Protein AF-A0A8J2PB58-F1 (afdb_monomer_lite)

Foldseek 3Di:
DDDDDDDDDPDDDDDPDDDDDDDDDDDDDDDDDDDDDDDDDDDDDDDDDDPDPPCVVVVVVVVVVVVVVVVVVVVVVVVVVVVVVVVVVVVVVVVVVVVVVVVVVVVVVVVVVVVVVVVVVVVVVVVVVVVVVVVVVVVVVVVVVVVVVVVPPDDDPVRVVVVVVVVVVVVVVVVVVVVVVVVVVVVPD

pLDDT: mean 76.25, std 22.0, range [38.78, 98.69]

Secondary structure (DSSP, 8-state):
----------------------------------PPPP---------------TTHHHHHHHHHHHHHHHHHHHHHHHHHHHHHHHHHHHHHHHHHHHHHHHHHHHHHHHHHHHHHHHHHHHHHHHHHHHHHHHHHHHHHHHHHHHHHHHH--PPPHHHHHHHHHHHHHHHHHHHHHHHHHHHTTSS--

Structure (mmCIF, N/CA/C/O backbone):
data_AF-A0A8J2PB58-F1
#
_entry.id   AF-A0A8J2PB58-F1
#
loop_
_atom_site.group_PDB
_atom_site.id
_atom_site.type_symbol
_atom_site.label_atom_id
_atom_site.label_alt_id
_atom_site.label_comp_id
_atom_site.label_asym_id
_atom_site.label_entity_id
_atom_site.label_seq_id
_atom_site.pdbx_PDB_ins_code
_atom_site.Cartn_x
_atom_site.Cartn_y
_atom_site.Cartn_z
_atom_site.occupancy
_atom_site.B_iso_or_equiv
_atom_site.auth_seq_id
_atom_site.auth_comp_id
_atom_site.auth_asym_id
_atom_site.auth_atom_id
_atom_site.pdbx_PDB_model_num
ATOM 1 N N . MET A 1 1 ? 36.491 -14.590 5.444 1.00 46.19 1 MET A N 1
ATOM 2 C CA . MET A 1 1 ? 35.779 -13.888 6.532 1.00 46.19 1 MET A CA 1
ATOM 3 C C . MET A 1 1 ? 34.504 -14.658 6.812 1.00 46.19 1 MET A C 1
ATOM 5 O O . MET A 1 1 ? 33.726 -14.867 5.894 1.00 46.19 1 MET A O 1
ATOM 9 N N . SER A 1 2 ? 34.386 -15.197 8.025 1.00 45.34 2 SER A N 1
ATOM 10 C CA . SER A 1 2 ? 33.332 -16.132 8.431 1.00 45.34 2 SER A CA 1
ATOM 11 C C . SER A 1 2 ? 31.967 -15.469 8.573 1.00 45.34 2 SER A C 1
ATOM 13 O O . SER A 1 2 ? 31.840 -14.440 9.231 1.00 45.34 2 SER A O 1
ATOM 15 N N . HIS A 1 3 ? 30.946 -16.141 8.047 1.00 44.69 3 HIS A N 1
ATOM 16 C CA . HIS A 1 3 ? 29.544 -15.920 8.378 1.00 44.69 3 HIS A CA 1
ATOM 17 C C . HIS A 1 3 ? 29.270 -16.339 9.829 1.00 44.69 3 HIS A C 1
ATOM 19 O O . HIS A 1 3 ? 29.630 -17.450 10.224 1.00 44.69 3 HIS A O 1
ATOM 25 N N . ARG A 1 4 ? 28.575 -15.502 10.608 1.00 40.91 4 ARG A N 1
ATOM 26 C CA . ARG A 1 4 ? 27.780 -15.971 11.751 1.00 40.91 4 ARG A CA 1
ATOM 27 C C . ARG A 1 4 ? 26.416 -15.297 11.772 1.00 40.91 4 ARG A C 1
ATOM 29 O O . ARG A 1 4 ? 26.279 -14.110 12.034 1.00 40.91 4 ARG A O 1
ATOM 36 N N . SER A 1 5 ? 25.447 -16.149 11.468 1.00 41.78 5 SER A N 1
ATOM 37 C CA . SER A 1 5 ? 24.013 -16.032 11.670 1.00 41.78 5 SER A CA 1
ATOM 38 C C . SER A 1 5 ? 23.677 -15.687 13.123 1.00 41.78 5 SER A C 1
ATOM 40 O O . SER A 1 5 ? 24.169 -16.350 14.037 1.00 41.78 5 SER A O 1
ATOM 42 N N . ILE A 1 6 ? 22.807 -14.698 13.330 1.00 47.44 6 ILE A N 1
ATOM 43 C CA . ILE A 1 6 ? 22.136 -14.447 14.609 1.00 47.44 6 ILE A CA 1
ATOM 44 C C . ILE A 1 6 ? 20.686 -14.884 14.412 1.00 47.44 6 ILE A C 1
ATOM 46 O O . ILE A 1 6 ? 19.879 -14.165 13.834 1.00 47.44 6 ILE A O 1
ATOM 50 N N . GLY A 1 7 ? 20.388 -16.113 14.830 1.00 39.25 7 GLY A N 1
ATOM 51 C CA . GLY A 1 7 ? 19.022 -16.611 14.928 1.00 39.25 7 GLY A CA 1
ATOM 52 C C . GLY A 1 7 ? 18.448 -16.232 16.286 1.00 39.25 7 GLY A C 1
ATOM 53 O O . GLY A 1 7 ? 18.975 -16.657 17.312 1.00 39.25 7 GLY A O 1
ATOM 54 N N . THR A 1 8 ? 17.371 -15.454 16.305 1.00 43.34 8 THR A N 1
ATOM 55 C CA . THR A 1 8 ? 16.542 -15.259 17.498 1.00 43.34 8 THR A CA 1
ATOM 56 C C . THR A 1 8 ? 15.249 -16.041 17.317 1.00 43.34 8 THR A C 1
ATOM 58 O O . THR A 1 8 ? 14.292 -15.561 16.714 1.00 43.34 8 THR A O 1
ATOM 61 N N . SER A 1 9 ? 15.240 -17.276 17.819 1.00 41.06 9 SER A N 1
ATOM 62 C CA . SER A 1 9 ? 14.029 -18.079 17.976 1.00 41.06 9 SER A CA 1
ATOM 63 C C . SER A 1 9 ? 13.213 -17.541 19.150 1.00 41.06 9 SER A C 1
ATOM 65 O O . SER A 1 9 ? 13.539 -17.803 20.306 1.00 41.06 9 SER A O 1
ATOM 67 N N . ASN A 1 10 ? 12.137 -16.812 18.862 1.00 40.47 10 ASN A N 1
ATOM 68 C CA . ASN A 1 10 ? 11.105 -16.526 19.854 1.00 40.47 10 ASN A CA 1
ATOM 69 C C . ASN A 1 10 ? 10.137 -17.714 19.912 1.00 40.47 10 ASN A C 1
ATOM 71 O O . ASN A 1 10 ? 9.232 -17.855 19.093 1.00 40.47 10 ASN A O 1
ATOM 75 N N . THR A 1 11 ? 10.362 -18.595 20.885 1.00 41.53 11 THR A N 1
ATOM 76 C CA . THR A 1 11 ? 9.459 -19.693 21.243 1.00 41.53 11 THR A CA 1
ATOM 77 C C . THR A 1 11 ? 8.240 -19.129 21.974 1.00 41.53 11 THR A C 1
ATOM 79 O O . THR A 1 11 ? 8.279 -18.898 23.183 1.00 41.53 11 THR A O 1
ATOM 82 N N . THR A 1 12 ? 7.140 -18.913 21.257 1.00 46.72 12 THR A N 1
ATOM 83 C CA . THR A 1 12 ? 5.845 -18.558 21.854 1.00 46.72 12 THR A CA 1
ATOM 84 C C . THR A 1 12 ? 5.248 -19.788 22.544 1.00 46.72 12 THR A C 1
ATOM 86 O O . THR A 1 12 ? 4.815 -20.736 21.888 1.00 46.72 12 THR A O 1
ATOM 89 N N . ARG A 1 13 ? 5.225 -19.793 23.885 1.00 44.84 13 ARG A N 1
ATOM 90 C CA . ARG A 1 13 ? 4.463 -20.771 24.678 1.00 44.84 13 ARG A CA 1
ATOM 91 C C . ARG A 1 13 ? 2.968 -20.548 24.458 1.00 44.84 13 ARG A C 1
ATOM 93 O O . ARG A 1 13 ? 2.426 -19.515 24.837 1.00 44.84 13 ARG A O 1
ATOM 100 N N . SER A 1 14 ? 2.311 -21.550 23.887 1.00 41.34 14 SER A N 1
ATOM 101 C CA . SER A 1 14 ? 0.856 -21.665 23.850 1.00 41.34 14 SER A CA 1
ATOM 102 C C . SER A 1 14 ? 0.350 -22.011 25.255 1.00 41.34 14 SER A C 1
ATOM 104 O O . SER A 1 14 ? 0.675 -23.075 25.781 1.00 41.34 14 SER A O 1
ATOM 106 N N . ILE A 1 15 ? -0.401 -21.107 25.889 1.00 49.19 15 ILE A N 1
ATOM 107 C CA . ILE A 1 15 ? -1.136 -21.399 27.125 1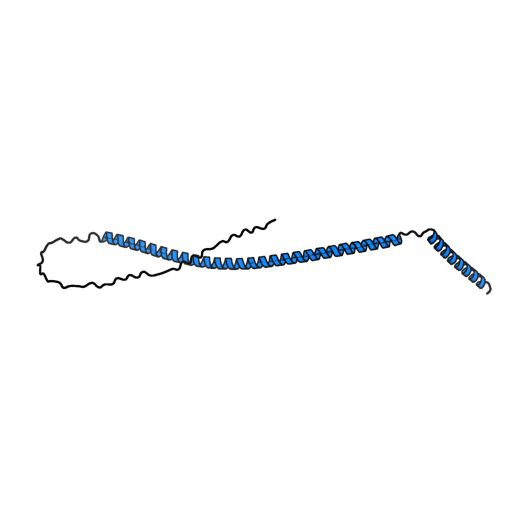.00 49.19 15 ILE A CA 1
ATOM 108 C C . ILE A 1 15 ? -2.598 -21.568 26.727 1.00 49.19 15 ILE A C 1
ATOM 110 O O . ILE A 1 15 ? -3.349 -20.604 26.599 1.00 49.19 15 ILE A O 1
ATOM 114 N N . ILE A 1 16 ? -2.986 -22.816 26.484 1.00 46.59 16 ILE A N 1
ATOM 115 C CA . ILE A 1 16 ? -4.384 -23.206 26.343 1.00 46.59 16 ILE A CA 1
ATOM 116 C C . ILE A 1 16 ? -4.970 -23.225 27.759 1.00 46.59 16 ILE A C 1
ATOM 118 O O . ILE A 1 16 ? -4.775 -24.184 28.503 1.00 46.59 16 ILE A O 1
ATOM 122 N N . SER A 1 17 ? -5.670 -22.159 28.140 1.00 41.81 17 SER A N 1
ATOM 123 C CA . SER A 1 17 ? -6.563 -22.169 29.300 1.00 41.81 17 SER A CA 1
ATOM 124 C C . SER A 1 17 ? -7.913 -22.720 28.842 1.00 41.81 17 SER A C 1
ATOM 126 O O . SER A 1 17 ? -8.677 -22.026 28.172 1.00 41.81 17 SER A O 1
ATOM 128 N N . LYS A 1 18 ? -8.173 -24.002 29.124 1.00 49.84 18 LYS A N 1
ATOM 129 C CA . LYS A 1 18 ? -9.516 -24.581 29.008 1.00 49.84 18 LYS A CA 1
ATOM 130 C C . LYS A 1 18 ? -10.274 -24.274 30.288 1.00 49.84 18 LYS A C 1
ATOM 132 O O . LYS A 1 18 ? -9.805 -24.587 31.379 1.00 49.84 18 LYS A O 1
ATOM 137 N N . GLY A 1 19 ? -11.427 -23.647 30.112 1.00 38.78 19 GLY A N 1
ATOM 138 C CA . GLY A 1 19 ? -12.384 -23.414 31.168 1.00 38.78 19 GLY A CA 1
ATOM 139 C C . GLY A 1 19 ? -13.116 -24.679 31.622 1.00 38.78 19 GLY A C 1
ATOM 140 O O . GLY A 1 19 ? -13.180 -25.684 30.919 1.00 38.78 19 GLY A O 1
ATOM 141 N N . GLU A 1 20 ? -13.701 -24.487 32.800 1.00 42.34 20 GLU A N 1
ATOM 142 C CA . GLU A 1 20 ? -15.025 -24.932 33.240 1.00 42.34 20 GLU A CA 1
ATOM 143 C C . GLU A 1 20 ? -15.231 -26.326 33.863 1.00 42.34 20 GLU A C 1
ATOM 145 O O . GLU A 1 20 ? -14.998 -27.375 33.274 1.00 42.34 20 GLU A O 1
ATOM 150 N N . ALA A 1 21 ? -15.828 -26.221 35.061 1.00 43.09 21 ALA A N 1
ATOM 151 C CA . ALA A 1 21 ? -16.850 -27.061 35.682 1.00 43.09 21 ALA A CA 1
ATOM 152 C C . ALA A 1 21 ? -16.457 -28.433 36.255 1.00 43.09 21 ALA A C 1
ATOM 154 O O . ALA A 1 21 ? -16.297 -29.412 35.535 1.00 43.09 21 ALA A O 1
ATOM 155 N N . SER A 1 22 ? -16.526 -28.554 37.588 1.00 45.38 22 SER A N 1
ATOM 156 C CA . SER A 1 22 ? -17.667 -29.222 38.255 1.00 45.38 22 SER A CA 1
ATOM 157 C C . SER A 1 22 ? -17.446 -29.313 39.770 1.00 45.38 22 SER A C 1
ATOM 159 O O . SER A 1 22 ? -16.571 -30.032 40.244 1.00 45.38 22 SER A O 1
ATOM 161 N N . LEU A 1 23 ? -18.264 -28.581 40.532 1.00 49.47 23 LEU A N 1
ATOM 162 C CA . LEU A 1 23 ? -18.509 -28.842 41.950 1.00 49.47 23 LEU A CA 1
ATOM 163 C C . LEU A 1 23 ? -19.573 -29.940 42.030 1.00 49.47 23 LEU A C 1
ATOM 165 O O . LEU A 1 23 ? -20.749 -29.656 41.823 1.00 49.47 23 LEU A O 1
ATOM 169 N N . ASN A 1 24 ? -19.162 -31.167 42.341 1.00 45.62 24 ASN A N 1
ATOM 170 C CA . ASN A 1 24 ? -20.083 -32.212 42.776 1.00 45.62 24 ASN A CA 1
ATOM 171 C C . ASN A 1 24 ? -19.990 -32.329 44.299 1.00 45.62 24 ASN A C 1
ATOM 173 O O . ASN A 1 24 ? -19.003 -32.813 44.847 1.00 45.62 24 ASN A O 1
ATOM 177 N N . THR A 1 25 ? -21.027 -31.839 44.973 1.00 51.66 25 THR A N 1
ATOM 178 C CA . THR A 1 25 ? -21.357 -32.175 46.357 1.00 51.66 25 THR A CA 1
ATOM 179 C C . THR A 1 25 ? -21.989 -33.562 46.380 1.00 51.66 25 THR A C 1
ATOM 181 O O . THR A 1 25 ? -23.115 -33.727 45.915 1.00 51.66 25 THR A O 1
ATOM 184 N N . GLU A 1 26 ? -21.282 -34.539 46.933 1.00 43.56 26 GLU A N 1
ATOM 185 C CA . GLU A 1 26 ? -21.807 -35.871 47.228 1.00 43.56 26 GLU A CA 1
ATOM 186 C C . GLU A 1 26 ? -21.926 -35.986 48.755 1.00 43.56 26 GLU A C 1
ATOM 188 O O . GLU A 1 26 ? -20.948 -36.208 49.466 1.00 43.56 26 GLU A O 1
ATOM 193 N N . LEU A 1 27 ? -23.128 -35.712 49.269 1.00 52.06 27 LEU A N 1
ATOM 194 C CA . LEU A 1 27 ? -23.540 -36.069 50.625 1.00 52.06 27 LEU A CA 1
ATOM 195 C C . LEU A 1 27 ? -24.334 -37.367 50.503 1.00 52.06 27 LEU A C 1
ATOM 197 O O . LEU A 1 27 ? -25.494 -37.343 50.095 1.00 52.06 27 LEU A O 1
ATOM 201 N N . THR A 1 28 ? -23.702 -38.491 50.825 1.00 50.03 28 THR A N 1
ATOM 202 C CA . THR A 1 28 ? -24.408 -39.747 51.067 1.00 50.03 28 THR A CA 1
ATOM 203 C C . THR A 1 28 ? -24.778 -39.834 52.542 1.00 50.03 28 THR A C 1
ATOM 205 O O . THR A 1 28 ? -23.946 -39.962 53.438 1.00 50.03 28 THR A O 1
ATOM 208 N N . ASP A 1 29 ? -26.080 -39.686 52.742 1.00 52.97 29 ASP A N 1
ATOM 209 C CA . ASP A 1 29 ? -26.874 -40.077 53.893 1.00 52.97 29 ASP A CA 1
ATOM 210 C C . ASP A 1 29 ? -26.967 -41.610 53.930 1.00 52.97 29 ASP A C 1
ATOM 212 O O . ASP A 1 29 ? -27.503 -42.198 52.994 1.00 52.97 29 ASP A O 1
ATOM 216 N N . ASP A 1 30 ? -26.416 -42.258 54.960 1.00 46.56 30 ASP A N 1
ATOM 217 C CA . ASP A 1 30 ? -27.019 -43.480 55.506 1.00 46.56 30 ASP A CA 1
ATOM 218 C C . ASP A 1 30 ? -26.430 -43.797 56.887 1.00 46.56 30 ASP A C 1
ATOM 220 O O . ASP A 1 30 ? -25.259 -44.157 57.040 1.00 46.56 30 ASP A O 1
ATOM 224 N N . GLY A 1 31 ? -27.234 -43.607 57.930 1.00 43.31 31 GLY A N 1
ATOM 225 C CA . GLY A 1 31 ? -26.729 -43.589 59.298 1.00 43.31 31 GLY A CA 1
ATOM 226 C C . GLY A 1 31 ? -27.778 -43.819 60.374 1.00 43.31 31 GLY A C 1
ATOM 227 O O . GLY A 1 31 ? -27.809 -43.077 61.344 1.00 43.31 31 GLY A O 1
ATOM 228 N N . SER A 1 32 ? -28.597 -44.862 60.214 1.00 47.50 32 SER A N 1
ATOM 229 C CA . SER A 1 32 ? -29.151 -45.687 61.304 1.00 47.50 32 SER A CA 1
ATOM 230 C C . SER A 1 32 ? -29.826 -44.963 62.483 1.00 47.50 32 SER A C 1
ATOM 232 O O . SER A 1 32 ? -29.193 -44.542 63.448 1.00 47.50 32 SER A O 1
ATOM 234 N N . ASN A 1 33 ? -31.157 -44.964 62.467 1.00 55.03 33 ASN A N 1
ATOM 235 C CA . ASN A 1 33 ? -32.009 -44.587 63.592 1.00 55.03 33 ASN A CA 1
ATOM 236 C C . ASN A 1 33 ? -32.258 -45.803 64.519 1.00 55.03 33 ASN A C 1
ATOM 238 O O . ASN A 1 33 ? -32.794 -46.802 64.031 1.00 55.03 33 ASN A O 1
ATOM 242 N N . PRO A 1 34 ? -31.952 -45.761 65.833 1.00 60.47 34 PRO A N 1
ATOM 243 C CA . PRO A 1 34 ? -32.515 -46.700 66.799 1.00 60.47 34 PRO A CA 1
ATOM 244 C C . PRO A 1 34 ? -33.623 -46.052 67.661 1.00 60.47 34 PRO A C 1
ATOM 246 O O . PRO A 1 34 ? -33.676 -44.831 67.819 1.00 60.47 34 PRO A O 1
ATOM 249 N N . PRO A 1 35 ? -34.544 -46.864 68.214 1.00 53.25 35 PRO A N 1
ATOM 250 C CA . PRO A 1 35 ? -35.837 -46.408 68.718 1.00 53.25 35 PRO A CA 1
ATOM 251 C C . PRO A 1 35 ? -35.760 -45.637 70.042 1.00 53.25 35 PRO A C 1
ATOM 253 O O . PRO A 1 35 ? -34.955 -45.927 70.927 1.00 53.25 35 PRO A O 1
ATOM 256 N N . GLN A 1 36 ? -36.683 -44.683 70.186 1.00 53.12 36 GLN A N 1
ATOM 257 C CA . GLN A 1 36 ? -36.896 -43.903 71.403 1.00 53.12 36 GLN A CA 1
ATOM 258 C C . GLN A 1 36 ? -37.479 -44.737 72.554 1.00 53.12 36 GLN A C 1
ATOM 260 O O . GLN A 1 36 ? -38.390 -45.535 72.326 1.00 53.12 36 GLN A O 1
ATOM 265 N N . PRO A 1 37 ? -37.096 -44.448 73.811 1.00 53.62 37 PRO A N 1
ATOM 266 C CA . PRO A 1 37 ? -37.923 -44.737 74.966 1.00 53.62 37 PRO A CA 1
ATOM 267 C C . PRO A 1 37 ? -38.678 -43.483 75.432 1.00 53.62 37 PRO A C 1
ATOM 269 O O . PRO A 1 37 ? -38.104 -42.436 75.736 1.00 53.62 37 PRO A O 1
ATOM 272 N N . VAL A 1 38 ? -39.992 -43.653 75.526 1.00 54.59 38 VAL A N 1
ATOM 273 C CA . VAL A 1 38 ? -40.978 -42.766 76.147 1.00 54.59 38 VAL A CA 1
ATOM 274 C C . VAL A 1 38 ? -40.537 -42.364 77.560 1.00 54.59 38 VAL A C 1
ATOM 276 O O . VAL A 1 38 ? -40.271 -43.229 78.397 1.00 54.59 38 VAL A O 1
ATOM 279 N N . ARG A 1 39 ? -40.517 -41.058 77.856 1.00 48.16 39 ARG A N 1
ATOM 280 C CA . ARG A 1 39 ? -40.577 -40.545 79.233 1.00 48.16 39 ARG A CA 1
ATOM 281 C C . ARG A 1 39 ? -41.487 -39.328 79.321 1.00 48.16 39 ARG A C 1
ATOM 283 O O . ARG A 1 39 ? -41.119 -38.223 78.930 1.00 48.16 39 ARG A O 1
ATOM 290 N N . ASP A 1 40 ? -42.653 -39.568 79.907 1.00 54.84 40 ASP A N 1
ATOM 291 C CA . ASP A 1 40 ? -43.541 -38.566 80.475 1.00 54.84 40 ASP A CA 1
ATOM 292 C C . ASP A 1 40 ? -42.792 -37.675 81.468 1.00 54.84 40 ASP A C 1
ATOM 294 O O . ASP A 1 40 ? -42.242 -38.161 82.455 1.00 54.84 40 ASP A O 1
ATOM 298 N N . ASN A 1 41 ? -42.813 -36.360 81.243 1.00 50.62 41 ASN A N 1
ATOM 299 C CA . ASN A 1 41 ? -42.533 -35.372 82.281 1.00 50.62 41 ASN A CA 1
ATOM 300 C C . ASN A 1 41 ? -43.328 -34.081 82.035 1.00 50.62 41 ASN A C 1
ATOM 302 O O . ASN A 1 41 ? -42.914 -33.172 81.324 1.00 50.62 41 ASN A O 1
ATOM 306 N N . LYS A 1 42 ? -44.506 -34.061 82.664 1.00 50.59 42 LYS A N 1
ATOM 307 C CA . LYS A 1 42 ? -45.212 -32.947 83.322 1.00 50.59 42 LYS A CA 1
ATOM 308 C C . LYS A 1 42 ? -44.667 -31.516 83.066 1.00 50.59 42 LYS A C 1
ATOM 310 O O . LYS A 1 42 ? -43.528 -31.221 83.435 1.00 50.59 42 LYS A O 1
ATOM 315 N N . PRO A 1 43 ? -45.501 -30.570 82.589 1.00 46.28 43 PRO A N 1
ATOM 316 C CA . PRO A 1 43 ? -45.061 -29.214 82.280 1.00 46.28 43 PRO A CA 1
ATOM 317 C C . PRO A 1 43 ? -44.853 -28.398 83.563 1.00 46.28 43 PRO A C 1
ATOM 319 O O . PRO A 1 43 ? -45.802 -28.085 84.286 1.00 46.28 43 PRO A O 1
ATOM 322 N N . LYS A 1 44 ? -43.606 -28.005 83.847 1.00 50.72 44 LYS A N 1
ATOM 323 C CA . LYS A 1 44 ? -43.334 -26.911 84.786 1.00 50.72 44 LYS A CA 1
ATOM 324 C C . LYS A 1 44 ? -43.445 -25.587 84.041 1.00 50.72 44 LYS A C 1
ATOM 326 O O . LYS A 1 44 ? -42.531 -25.159 83.348 1.00 50.72 44 LYS A O 1
ATOM 331 N N . LYS A 1 45 ? -44.594 -24.953 84.256 1.00 56.81 45 LYS A N 1
ATOM 332 C CA . LYS A 1 45 ? -44.855 -23.525 84.094 1.00 56.81 45 LYS A CA 1
ATOM 333 C C . LYS A 1 45 ? -43.679 -22.725 84.682 1.00 56.81 45 LYS A C 1
ATOM 335 O O . LYS A 1 45 ? -43.485 -22.720 85.897 1.00 56.81 45 LYS A O 1
ATOM 340 N N . LYS A 1 46 ? -42.897 -22.070 83.829 1.00 51.44 46 LYS A N 1
ATOM 341 C CA . LYS A 1 46 ? -42.114 -20.888 84.192 1.00 51.44 46 LYS A CA 1
ATOM 342 C C . LYS A 1 46 ? -42.335 -19.847 83.113 1.00 51.44 46 LYS A C 1
ATOM 344 O O . LYS A 1 46 ? -41.919 -20.012 81.974 1.00 51.44 46 LYS A O 1
ATOM 349 N N . GLU A 1 47 ? -43.053 -18.813 83.522 1.00 53.56 47 GLU A N 1
ATOM 350 C CA . GLU A 1 47 ? -43.056 -17.509 82.889 1.00 53.56 47 GLU A CA 1
ATOM 351 C C . GLU A 1 47 ? -41.611 -17.059 82.653 1.00 53.56 47 GLU A C 1
ATOM 353 O O . GLU A 1 47 ? -40.830 -16.909 83.593 1.00 53.56 47 GLU A O 1
ATOM 358 N N . SER A 1 48 ? -41.282 -16.772 81.403 1.00 51.25 48 SER A N 1
ATOM 359 C CA . SER A 1 48 ? -40.452 -15.621 81.087 1.00 51.25 48 SER A CA 1
ATOM 360 C C . SER A 1 48 ? -41.173 -14.881 79.978 1.00 51.25 48 SER A C 1
ATOM 362 O O . SER A 1 48 ? -41.301 -15.377 78.863 1.00 51.25 48 SER A O 1
ATOM 364 N N . ARG A 1 49 ? -41.730 -13.749 80.402 1.00 50.12 49 ARG A N 1
ATOM 365 C CA . ARG A 1 49 ? -42.296 -12.650 79.631 1.00 50.12 49 ARG A CA 1
ATOM 366 C C . ARG A 1 49 ? -41.801 -12.588 78.192 1.00 50.12 49 ARG A C 1
ATOM 368 O O . ARG A 1 49 ? -40.600 -12.628 77.948 1.00 50.12 49 ARG A O 1
ATOM 375 N N . ASP A 1 50 ? -42.766 -12.373 77.312 1.00 54.41 50 ASP A N 1
A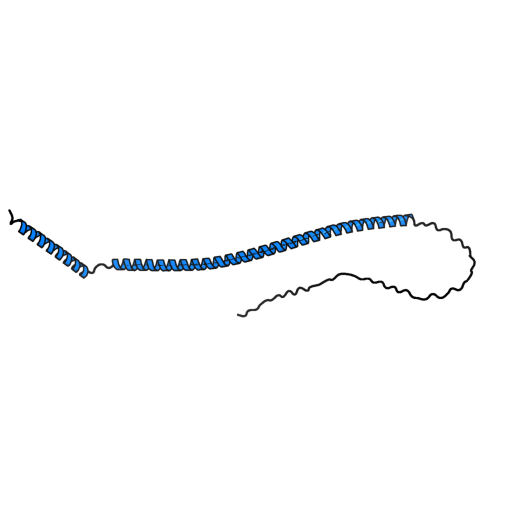TOM 376 C CA . ASP A 1 50 ? -42.610 -11.861 75.963 1.00 54.41 50 ASP A CA 1
ATOM 377 C C . ASP A 1 50 ? -41.544 -10.754 75.908 1.00 54.41 50 ASP A C 1
ATOM 379 O O . ASP A 1 50 ? -41.789 -9.599 76.272 1.00 54.41 50 ASP A O 1
ATOM 383 N N . GLU A 1 51 ? -40.347 -11.089 75.431 1.00 54.88 51 GLU A N 1
ATOM 384 C CA . GLU A 1 51 ? -39.502 -10.084 74.804 1.00 54.88 51 GLU A CA 1
ATOM 385 C C . GLU A 1 51 ? -40.111 -9.794 73.433 1.00 54.88 51 GLU A C 1
ATOM 387 O O . GLU A 1 51 ? -39.897 -10.506 72.454 1.00 54.88 51 GLU A O 1
ATOM 392 N N . ALA A 1 52 ? -40.935 -8.747 73.381 1.00 58.91 52 ALA A N 1
ATOM 393 C CA . ALA A 1 52 ? -41.356 -8.134 72.130 1.00 58.91 52 ALA A CA 1
ATOM 394 C C . ALA A 1 52 ? -40.120 -7.871 71.239 1.00 58.91 52 ALA A C 1
ATOM 396 O O . ALA A 1 52 ? -39.095 -7.406 71.752 1.00 58.91 52 ALA A O 1
ATOM 397 N N . PRO A 1 53 ? -40.181 -8.127 69.919 1.00 56.62 53 PRO A N 1
ATOM 398 C CA . PRO A 1 53 ? -39.009 -8.077 69.057 1.00 56.62 53 PRO A CA 1
ATOM 399 C C . PRO A 1 53 ? -38.573 -6.621 68.867 1.00 56.62 53 PRO A C 1
ATOM 401 O O . PRO A 1 53 ? -39.078 -5.908 68.003 1.00 56.62 53 PRO A O 1
ATOM 404 N N . LYS A 1 54 ? -37.601 -6.163 69.660 1.00 55.97 54 LYS A N 1
ATOM 405 C CA . LYS A 1 54 ? -37.019 -4.812 69.558 1.00 55.97 54 LYS A CA 1
ATOM 406 C C . LYS A 1 54 ? -36.119 -4.600 68.327 1.00 55.97 54 LYS A C 1
ATOM 408 O O . LYS A 1 54 ? -35.429 -3.594 68.260 1.00 55.97 54 LYS A O 1
ATOM 413 N N . ASN A 1 55 ? -36.152 -5.500 67.342 1.00 60.44 55 ASN A N 1
ATOM 414 C CA . ASN A 1 55 ? -35.273 -5.472 66.165 1.00 60.44 55 ASN A CA 1
ATOM 415 C C . ASN A 1 55 ? -35.982 -5.222 64.820 1.00 60.44 55 ASN A C 1
ATOM 417 O O . ASN A 1 55 ? -35.312 -5.166 63.796 1.00 60.44 55 ASN A O 1
ATOM 421 N N . SER A 1 56 ? -37.309 -5.036 64.795 1.00 74.50 56 SER A N 1
ATOM 422 C CA . SER A 1 56 ? -38.094 -4.868 63.551 1.00 74.50 56 SER A CA 1
ATOM 423 C C . SER A 1 56 ? -37.573 -3.756 62.635 1.00 74.50 56 SER A C 1
ATOM 425 O O . SER A 1 56 ? -37.499 -3.934 61.420 1.00 74.50 56 SER A O 1
ATOM 427 N N . ASP A 1 57 ? -37.254 -2.594 63.201 1.00 86.06 57 ASP A N 1
ATOM 428 C CA . ASP A 1 57 ? -36.994 -1.393 62.402 1.00 86.06 57 ASP A CA 1
ATOM 429 C C . ASP A 1 57 ? -35.530 -1.310 61.958 1.00 86.06 57 ASP A C 1
ATOM 431 O O . ASP A 1 57 ? -35.258 -0.927 60.819 1.00 86.06 57 ASP A O 1
ATOM 435 N N . GLU A 1 58 ? -34.604 -1.778 62.800 1.00 89.56 58 GLU A N 1
ATOM 436 C CA . GLU A 1 58 ? -33.193 -1.973 62.448 1.00 89.56 58 GLU A CA 1
ATOM 437 C C . GLU A 1 58 ? -33.064 -3.013 61.322 1.00 89.56 58 GLU A C 1
ATOM 439 O O . GLU A 1 58 ? -32.410 -2.767 60.309 1.00 89.56 58 GLU A O 1
ATOM 444 N N . GLU A 1 59 ? -33.776 -4.143 61.434 1.00 89.56 59 GLU A N 1
ATOM 445 C CA . GLU A 1 59 ? -33.762 -5.205 60.426 1.00 89.56 59 GLU A CA 1
ATOM 446 C C . GLU A 1 59 ? -34.385 -4.743 59.099 1.00 89.56 59 GLU A C 1
ATOM 448 O O . GLU A 1 59 ? -33.866 -5.048 58.024 1.00 89.56 59 GLU A O 1
ATOM 453 N N . LYS A 1 60 ? -35.469 -3.956 59.141 1.00 91.06 60 LYS A N 1
ATOM 454 C CA . LYS A 1 60 ? -36.047 -3.334 57.936 1.00 91.06 60 LYS A CA 1
ATOM 455 C C . LYS A 1 60 ? -35.086 -2.338 57.287 1.00 91.06 60 LYS A C 1
ATOM 457 O O . LYS A 1 60 ? -34.981 -2.319 56.060 1.00 91.06 60 LYS A O 1
ATOM 462 N N . SER A 1 61 ? -34.396 -1.525 58.087 1.00 92.94 61 SER A N 1
ATOM 463 C CA . SER A 1 61 ? -33.411 -0.555 57.600 1.00 92.94 61 SER A CA 1
ATOM 464 C C . SER A 1 61 ? -32.239 -1.257 56.911 1.00 92.94 61 SER A C 1
ATOM 466 O O . SER A 1 61 ? -31.867 -0.899 55.791 1.00 92.94 61 SER A O 1
ATOM 468 N N . GLU A 1 62 ? -31.722 -2.325 57.519 1.00 95.00 62 GLU A N 1
ATOM 469 C CA . GLU A 1 62 ? -30.619 -3.100 56.957 1.00 95.00 62 GLU A CA 1
ATOM 470 C C . GLU A 1 62 ? -31.039 -3.869 55.697 1.00 95.00 62 GLU A C 1
ATOM 472 O O . GLU A 1 62 ? -30.348 -3.818 54.679 1.00 95.00 62 GLU A O 1
ATOM 477 N N . ARG A 1 63 ? -32.233 -4.480 55.689 1.00 96.12 63 ARG A N 1
ATOM 478 C CA . ARG A 1 63 ? -32.805 -5.095 54.476 1.00 96.12 63 ARG A CA 1
ATOM 479 C C . ARG A 1 63 ? -32.914 -4.093 53.331 1.00 96.12 63 ARG A C 1
ATOM 481 O O . ARG A 1 63 ? -32.573 -4.428 52.199 1.00 96.12 63 ARG A O 1
ATOM 488 N N . LYS A 1 64 ? -33.354 -2.862 53.607 1.00 96.62 64 LYS A N 1
ATOM 489 C CA . LYS A 1 64 ? -33.421 -1.806 52.591 1.00 96.62 64 LYS A CA 1
ATOM 490 C C . LYS A 1 64 ? -32.031 -1.452 52.053 1.00 96.62 64 LYS A C 1
ATOM 492 O O . LYS A 1 64 ? -31.872 -1.368 50.840 1.00 96.62 64 LYS A O 1
ATOM 497 N N . ARG A 1 65 ? -31.020 -1.299 52.918 1.00 97.56 65 ARG A N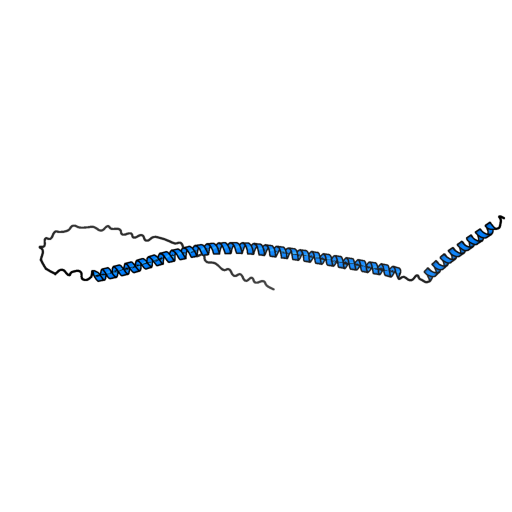 1
ATOM 498 C CA . ARG A 1 65 ? -29.631 -1.042 52.484 1.00 97.56 65 ARG A CA 1
ATOM 499 C C . ARG A 1 65 ? -29.096 -2.156 51.591 1.00 97.56 65 ARG A C 1
ATOM 501 O O . ARG A 1 65 ? -28.513 -1.868 50.552 1.00 97.56 65 ARG A O 1
ATOM 508 N N . ILE A 1 66 ? -29.329 -3.413 51.966 1.00 97.75 66 ILE A N 1
ATOM 509 C CA . ILE A 1 66 ? -28.913 -4.574 51.172 1.00 97.75 66 ILE A CA 1
ATOM 510 C C . ILE A 1 66 ? -29.590 -4.558 49.796 1.00 97.75 66 ILE A C 1
ATOM 512 O O . ILE A 1 66 ? -28.916 -4.763 48.789 1.00 97.75 66 ILE A O 1
ATOM 516 N N . LEU A 1 67 ? -30.894 -4.270 49.728 1.00 97.94 67 LEU A N 1
ATOM 517 C CA . LEU A 1 67 ? -31.616 -4.153 48.457 1.00 97.94 67 LEU A CA 1
ATOM 518 C C . LEU A 1 67 ? -31.070 -3.019 47.580 1.00 97.94 67 LEU A C 1
ATOM 520 O O . LEU A 1 67 ? -30.867 -3.223 46.384 1.00 97.94 67 LEU A O 1
ATOM 524 N N . ASP A 1 68 ? -30.777 -1.860 48.171 1.00 98.12 68 ASP A N 1
ATOM 525 C CA . ASP A 1 68 ? -30.197 -0.716 47.461 1.00 98.12 68 ASP A CA 1
ATOM 526 C C . ASP A 1 68 ? -28.792 -1.062 46.911 1.00 98.12 68 ASP A C 1
ATOM 528 O O . ASP A 1 68 ? -28.460 -0.737 45.767 1.00 98.12 68 ASP A O 1
ATOM 532 N N . ILE A 1 69 ? -27.971 -1.788 47.683 1.00 98.31 69 ILE A N 1
ATOM 533 C CA . ILE A 1 69 ? -26.659 -2.287 47.238 1.00 98.31 69 ILE A CA 1
ATOM 534 C C . ILE A 1 69 ? -26.815 -3.298 46.096 1.00 98.31 69 ILE A C 1
ATOM 536 O O . ILE A 1 69 ? -26.127 -3.175 45.082 1.00 98.31 69 ILE A O 1
ATOM 540 N N . LEU A 1 70 ? -27.723 -4.270 46.222 1.00 98.31 70 LEU A N 1
ATOM 541 C CA . LEU A 1 70 ? -27.972 -5.281 45.189 1.00 98.31 70 LEU A CA 1
ATOM 542 C C . LEU A 1 70 ? -28.434 -4.648 43.873 1.00 98.31 70 LEU A C 1
ATOM 544 O O . LEU A 1 70 ? -27.928 -5.013 42.813 1.00 98.31 70 LEU A O 1
ATOM 548 N N . ALA A 1 71 ? -29.330 -3.660 43.936 1.00 98.19 71 ALA A N 1
ATOM 549 C CA . ALA A 1 71 ? -29.786 -2.928 42.759 1.00 98.19 71 ALA A CA 1
ATOM 550 C C . ALA A 1 71 ? -28.627 -2.198 42.056 1.00 98.19 71 ALA A C 1
ATOM 552 O O . ALA A 1 71 ? -28.505 -2.251 40.829 1.00 98.19 71 ALA A O 1
ATOM 553 N N . ASN A 1 72 ? -27.734 -1.567 42.824 1.00 98.25 72 ASN A N 1
ATOM 554 C CA . ASN A 1 72 ? -26.550 -0.903 42.278 1.00 98.25 72 ASN A CA 1
ATOM 555 C C . ASN A 1 72 ? -25.557 -1.896 41.660 1.00 98.25 72 ASN A C 1
ATOM 557 O O . ASN A 1 72 ? -25.049 -1.653 40.565 1.00 98.25 72 ASN A O 1
ATOM 561 N N . LEU A 1 73 ? -25.309 -3.031 42.319 1.00 98.44 73 LEU A N 1
ATOM 562 C CA . LEU A 1 73 ? -24.453 -4.090 41.781 1.00 98.44 73 LEU A CA 1
ATOM 563 C C . LEU A 1 73 ? -25.018 -4.658 40.477 1.00 98.44 73 LEU A C 1
ATOM 565 O O . LEU A 1 73 ? -24.273 -4.835 39.516 1.00 98.44 73 LEU A O 1
ATOM 569 N N . GLN A 1 74 ? -26.330 -4.885 40.410 1.00 98.31 74 GLN A N 1
ATOM 570 C CA . GLN A 1 74 ? -26.988 -5.371 39.201 1.00 98.31 74 GLN A CA 1
ATOM 571 C C . GLN A 1 74 ? -26.892 -4.356 38.057 1.00 98.31 74 GLN A C 1
ATOM 573 O O . GLN A 1 74 ? -26.585 -4.730 36.925 1.00 98.31 74 GLN A O 1
ATOM 578 N N . LYS A 1 75 ? -27.087 -3.065 38.350 1.00 98.38 75 LYS A N 1
ATOM 579 C CA . LYS A 1 75 ? -26.910 -1.992 37.365 1.00 98.38 75 LYS A CA 1
ATOM 580 C C . LYS A 1 75 ? -25.481 -1.962 36.821 1.00 98.38 75 LYS A C 1
ATOM 582 O O . LYS A 1 75 ? -25.302 -1.966 35.608 1.00 98.38 75 LYS A O 1
ATOM 587 N N . ASN A 1 76 ? -24.482 -1.983 37.701 1.00 98.44 76 ASN A N 1
ATOM 588 C CA . ASN A 1 76 ? -23.074 -1.965 37.303 1.00 98.44 76 ASN A CA 1
ATOM 589 C C . ASN A 1 76 ? -22.693 -3.213 36.498 1.00 98.44 76 ASN A C 1
ATOM 591 O O . ASN A 1 76 ? -21.983 -3.101 35.503 1.00 98.44 76 ASN A O 1
ATOM 595 N N . SER A 1 77 ? -23.198 -4.387 36.891 1.00 98.50 77 SER A N 1
ATOM 596 C CA . SER A 1 77 ? -22.999 -5.641 36.155 1.00 98.50 77 SER A CA 1
ATOM 597 C C . SER A 1 77 ? -23.530 -5.542 34.722 1.00 98.50 77 SER A C 1
ATOM 599 O O . SER A 1 77 ? -22.825 -5.875 33.772 1.00 98.50 77 SER A O 1
ATOM 601 N N . ASN A 1 78 ? -24.735 -4.993 34.546 1.00 98.06 78 ASN A N 1
ATOM 602 C CA . ASN A 1 78 ? -25.319 -4.796 33.221 1.00 98.06 78 ASN A CA 1
ATOM 603 C C . ASN A 1 78 ? -24.521 -3.799 32.369 1.00 98.06 78 ASN A C 1
ATOM 605 O O . ASN A 1 78 ? -24.335 -4.042 31.179 1.00 98.06 78 ASN A O 1
ATOM 609 N N . THR A 1 79 ? -24.021 -2.709 32.962 1.00 98.44 79 THR A N 1
ATOM 610 C CA . THR A 1 79 ? -23.137 -1.766 32.258 1.00 98.44 79 THR A CA 1
ATOM 611 C C . THR A 1 79 ? -21.856 -2.457 31.795 1.00 98.44 79 THR A C 1
ATOM 613 O O . THR A 1 79 ? -21.528 -2.395 30.616 1.00 98.44 79 THR A O 1
ATOM 616 N N . LEU A 1 80 ? -21.182 -3.194 32.683 1.00 98.50 80 LEU A N 1
ATOM 617 C CA . LEU A 1 80 ? -19.949 -3.911 32.345 1.00 98.50 80 LEU A CA 1
ATOM 618 C C . LEU A 1 80 ? -20.159 -4.961 31.247 1.00 98.50 80 LEU A C 1
ATOM 620 O O . LEU A 1 80 ? -19.288 -5.144 30.397 1.00 98.50 80 LEU A O 1
ATOM 624 N N . LEU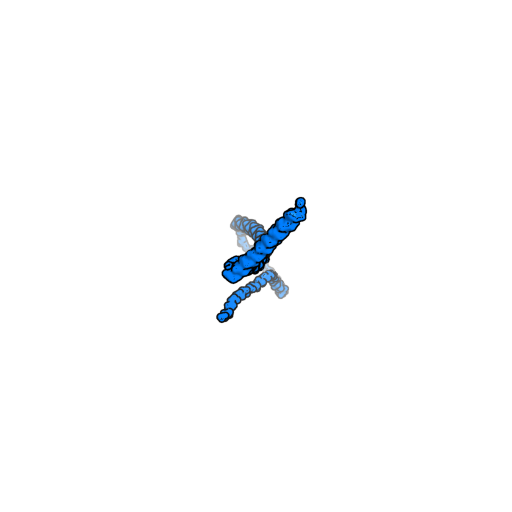 A 1 81 ? -21.308 -5.644 31.240 1.00 98.38 81 LEU A N 1
ATOM 625 C CA . LEU A 1 81 ? -21.678 -6.563 30.161 1.00 98.38 81 LEU A CA 1
ATOM 626 C C . LEU A 1 81 ? -21.810 -5.831 28.818 1.00 98.38 81 LEU A C 1
ATOM 628 O O . LEU A 1 81 ? -21.321 -6.336 27.806 1.00 98.38 81 LEU A O 1
ATOM 632 N N . GLY A 1 82 ? -22.426 -4.646 28.817 1.00 98.50 82 GLY A N 1
ATOM 633 C CA . GLY A 1 82 ? -22.526 -3.779 27.642 1.00 98.50 82 GLY A CA 1
ATOM 634 C C . GLY A 1 82 ? -21.155 -3.346 27.123 1.00 98.50 82 GLY A C 1
ATOM 635 O O . GLY A 1 82 ? -20.827 -3.612 25.967 1.00 98.50 82 GLY A O 1
ATOM 636 N N . ASP A 1 83 ? -20.324 -2.783 28.000 1.00 98.56 83 ASP A N 1
ATOM 637 C CA . ASP A 1 83 ? -18.974 -2.317 27.661 1.00 98.56 83 ASP A CA 1
ATOM 638 C C . ASP A 1 83 ? -18.102 -3.467 27.126 1.00 98.56 83 ASP A C 1
ATOM 640 O O . ASP A 1 83 ? -17.362 -3.318 26.153 1.00 98.56 83 ASP A O 1
ATOM 644 N N . THR A 1 84 ? -18.224 -4.660 27.719 1.00 98.56 84 THR A N 1
ATOM 645 C CA . THR A 1 84 ? -17.496 -5.859 27.273 1.00 98.56 84 THR A CA 1
ATOM 646 C C . THR A 1 84 ? -17.939 -6.304 25.879 1.00 98.56 84 THR A C 1
ATOM 648 O O . THR A 1 84 ? -17.104 -6.685 25.053 1.00 98.56 84 THR A O 1
ATOM 651 N N . ALA A 1 85 ? -19.243 -6.260 25.592 1.00 98.44 85 ALA A N 1
ATOM 652 C CA . ALA A 1 85 ? -19.767 -6.592 24.271 1.00 98.44 85 ALA A CA 1
ATOM 653 C C . ALA A 1 85 ? -19.287 -5.591 23.206 1.00 98.44 85 ALA A C 1
ATOM 655 O O . ALA A 1 85 ? -18.888 -6.002 22.112 1.00 98.44 85 ALA A O 1
ATOM 656 N N . GLU A 1 86 ? -19.259 -4.300 23.540 1.00 98.62 86 GLU A N 1
ATOM 657 C CA . GLU A 1 86 ? -18.745 -3.254 22.657 1.00 98.62 86 GLU A CA 1
ATOM 658 C C . GLU A 1 86 ? -17.246 -3.433 22.383 1.00 98.62 86 GLU A C 1
ATOM 660 O O . GLU A 1 86 ? -16.826 -3.461 21.224 1.00 98.62 86 GLU A O 1
ATOM 665 N N . LEU A 1 87 ? -16.437 -3.655 23.424 1.00 98.69 87 LEU A N 1
ATOM 666 C CA . LEU A 1 87 ? -15.003 -3.922 23.280 1.00 98.69 87 LEU A CA 1
ATOM 667 C C . LEU A 1 87 ? -14.733 -5.137 22.389 1.00 98.69 87 LEU A C 1
ATOM 669 O O . LEU A 1 87 ? -13.842 -5.093 21.539 1.00 98.69 87 LEU A O 1
ATOM 673 N N . LYS A 1 88 ? -15.523 -6.205 22.535 1.00 98.56 88 LYS A N 1
ATOM 674 C CA . LYS A 1 88 ? -15.414 -7.397 21.687 1.00 98.56 88 LYS A CA 1
ATOM 675 C C . LYS A 1 88 ? -15.708 -7.079 20.219 1.00 98.56 88 LYS A C 1
ATOM 677 O O . LYS A 1 88 ? -14.984 -7.549 19.341 1.00 98.56 88 LYS A O 1
ATOM 682 N N . SER A 1 89 ? -16.734 -6.271 19.954 1.00 98.50 89 SER A N 1
ATOM 683 C CA . SER A 1 89 ? -17.072 -5.812 18.601 1.00 98.50 89 SER A CA 1
ATOM 684 C C . SER A 1 89 ? -15.948 -4.964 17.995 1.00 98.50 89 SER A C 1
ATOM 686 O O . SER A 1 89 ? -15.468 -5.241 16.892 1.00 98.50 89 SER A O 1
ATOM 688 N N . ASN A 1 90 ? -15.450 -3.987 18.756 1.00 98.62 90 ASN A N 1
ATOM 689 C CA . ASN A 1 90 ? -14.367 -3.103 18.332 1.00 98.62 90 ASN A CA 1
ATOM 690 C C . ASN A 1 90 ? -13.081 -3.885 18.036 1.00 98.62 90 ASN A C 1
ATOM 692 O O . ASN A 1 90 ? -12.418 -3.627 17.031 1.00 98.62 90 ASN A O 1
ATOM 696 N N . MET A 1 91 ? -12.754 -4.886 18.857 1.00 98.56 91 MET A N 1
ATOM 697 C CA . MET A 1 91 ? -11.587 -5.740 18.644 1.00 98.56 91 MET A CA 1
ATOM 698 C C . MET A 1 91 ? -11.711 -6.595 17.375 1.00 98.56 91 MET A C 1
ATOM 700 O O . MET A 1 91 ? -10.742 -6.705 16.626 1.00 98.56 91 MET A O 1
ATOM 704 N N . ALA A 1 92 ? -12.894 -7.141 17.081 1.00 98.19 92 ALA A N 1
ATOM 705 C CA . ALA A 1 92 ? -13.132 -7.887 15.842 1.00 98.19 92 ALA A CA 1
ATOM 706 C C . ALA A 1 92 ? -13.015 -6.993 14.591 1.00 98.19 92 ALA A C 1
ATOM 708 O O . ALA A 1 92 ? -12.416 -7.385 13.583 1.00 98.19 92 ALA A O 1
ATOM 709 N N . SER A 1 93 ? -13.537 -5.765 14.668 1.00 98.50 93 SER A N 1
ATOM 710 C CA . SER A 1 93 ? -13.394 -4.760 13.610 1.00 98.50 93 SER A CA 1
ATOM 711 C C . SER A 1 93 ? -11.924 -4.392 13.381 1.00 98.50 93 SER A C 1
ATOM 713 O O . SER A 1 93 ? -11.434 -4.427 12.249 1.00 98.50 93 SER A O 1
ATOM 715 N N . LEU A 1 94 ? -11.179 -4.135 14.462 1.00 98.62 94 LEU A N 1
ATOM 716 C CA . LEU A 1 94 ? -9.753 -3.828 14.389 1.00 98.62 94 LEU A CA 1
ATOM 717 C C . LEU A 1 94 ? -8.955 -4.986 13.783 1.00 98.62 94 LEU A C 1
ATOM 719 O O . LEU A 1 94 ? -8.129 -4.755 12.905 1.00 98.62 94 LEU A O 1
ATOM 723 N N . GLN A 1 95 ? -9.230 -6.226 14.190 1.00 98.50 95 GLN A N 1
ATOM 724 C CA . GLN A 1 95 ? -8.581 -7.411 13.630 1.00 98.50 95 GLN A CA 1
ATOM 725 C C . GLN A 1 95 ? -8.812 -7.521 12.116 1.00 98.50 95 GLN A C 1
ATOM 727 O O . GLN A 1 95 ? -7.876 -7.780 11.361 1.00 98.50 95 GLN A O 1
ATOM 732 N N . THR A 1 96 ? -10.038 -7.264 11.662 1.00 98.50 96 THR A N 1
ATOM 733 C CA . THR A 1 96 ? -10.381 -7.260 10.231 1.00 98.50 96 THR A CA 1
ATOM 734 C C . THR A 1 96 ? -9.639 -6.153 9.475 1.00 98.50 96 THR A C 1
ATOM 736 O O . THR A 1 96 ? -9.117 -6.378 8.380 1.00 98.50 96 THR A O 1
ATOM 739 N N . SER A 1 97 ? -9.547 -4.961 10.072 1.00 98.50 97 SER A N 1
ATOM 740 C CA . SER A 1 97 ? -8.803 -3.830 9.510 1.00 98.50 97 SER A CA 1
ATOM 741 C C . SER A 1 97 ? -7.313 -4.148 9.366 1.00 98.50 97 SER A C 1
ATOM 743 O O . SER A 1 97 ? -6.746 -3.944 8.293 1.00 98.50 97 SER A O 1
ATOM 745 N N . VAL A 1 98 ? -6.700 -4.729 10.403 1.00 98.62 98 VAL A N 1
ATOM 746 C CA . VAL A 1 98 ? -5.290 -5.145 10.389 1.00 98.62 98 VAL A CA 1
ATOM 747 C C . VAL A 1 98 ? -5.036 -6.158 9.278 1.00 98.62 98 VAL A C 1
ATOM 749 O O . VAL A 1 98 ? -4.146 -5.935 8.466 1.00 98.62 98 VAL A O 1
ATOM 752 N N . LEU A 1 99 ? -5.855 -7.209 9.163 1.00 98.62 99 LEU A N 1
ATOM 753 C CA . LEU A 1 99 ? -5.711 -8.206 8.093 1.00 98.62 99 LEU A CA 1
ATOM 754 C C . LEU A 1 99 ? -5.805 -7.577 6.696 1.00 98.62 99 LEU A C 1
ATOM 756 O O . LEU A 1 99 ? -5.023 -7.903 5.804 1.00 98.62 99 LEU A O 1
ATOM 760 N N . THR A 1 100 ? -6.728 -6.631 6.518 1.00 98.56 100 THR A N 1
ATOM 761 C CA . THR A 1 100 ? -6.877 -5.902 5.252 1.00 98.56 100 THR A CA 1
ATOM 762 C C . THR A 1 100 ? -5.643 -5.055 4.941 1.00 98.56 100 THR A C 1
ATOM 764 O O . THR A 1 100 ? -5.214 -4.978 3.790 1.00 98.56 100 THR A O 1
ATOM 767 N N . GLN A 1 101 ? -5.070 -4.393 5.947 1.00 98.56 101 GLN A N 1
ATOM 768 C CA . GLN A 1 101 ? -3.861 -3.588 5.782 1.00 98.56 101 GLN A CA 1
ATOM 769 C C . GLN A 1 101 ? -2.633 -4.456 5.494 1.00 98.56 101 GLN A C 1
ATOM 771 O O . GLN A 1 101 ? -1.847 -4.093 4.623 1.00 98.56 101 GLN A O 1
ATOM 776 N N . THR A 1 102 ? -2.501 -5.611 6.148 1.00 98.50 102 THR A N 1
ATOM 777 C CA . THR A 1 102 ? -1.432 -6.580 5.876 1.00 98.50 102 THR A CA 1
ATOM 778 C C . THR A 1 102 ? -1.457 -7.039 4.420 1.00 98.50 102 THR A C 1
ATOM 780 O O . THR A 1 102 ? -0.443 -6.924 3.742 1.00 98.50 102 THR A O 1
ATOM 783 N N . ALA A 1 103 ? -2.620 -7.434 3.894 1.00 98.44 103 ALA A N 1
ATOM 784 C CA . ALA A 1 103 ? -2.737 -7.854 2.495 1.00 98.44 103 ALA A CA 1
ATOM 785 C C . ALA A 1 103 ? -2.353 -6.738 1.502 1.00 98.44 103 ALA A C 1
ATOM 787 O O . ALA A 1 103 ? -1.705 -6.986 0.487 1.00 98.44 103 ALA A O 1
ATOM 788 N N . LYS A 1 104 ? -2.718 -5.483 1.801 1.00 98.62 104 LYS A N 1
ATOM 789 C CA . LYS A 1 104 ? -2.324 -4.327 0.977 1.00 98.62 104 LYS A CA 1
ATOM 790 C C . LYS A 1 104 ? -0.819 -4.064 1.015 1.00 98.62 104 LYS A C 1
ATOM 792 O O . LYS A 1 104 ? -0.265 -3.629 0.010 1.00 98.62 104 LYS A O 1
ATOM 797 N N . LEU A 1 105 ? -0.171 -4.280 2.160 1.00 98.69 105 LEU A N 1
ATOM 798 C CA . LEU A 1 105 ? 1.281 -4.144 2.282 1.00 98.69 105 LEU A CA 1
ATOM 799 C C . LEU A 1 105 ? 2.001 -5.211 1.457 1.00 98.69 105 LEU A C 1
ATOM 801 O O . LEU A 1 105 ? 2.880 -4.854 0.683 1.00 98.69 105 LEU A O 1
ATOM 805 N N . GLU A 1 106 ? 1.563 -6.468 1.530 1.00 98.44 106 GLU A N 1
ATOM 806 C CA . GLU A 1 106 ? 2.114 -7.560 0.712 1.00 98.44 106 GLU A CA 1
ATOM 807 C C . GLU A 1 106 ? 1.971 -7.276 -0.797 1.00 98.44 106 GLU A C 1
ATOM 809 O O . GLU A 1 106 ? 2.907 -7.479 -1.572 1.00 98.44 106 GLU A O 1
ATOM 814 N N . GLU A 1 107 ? 0.825 -6.737 -1.234 1.00 98.50 107 GLU A N 1
ATOM 815 C CA . GLU A 1 107 ? 0.635 -6.314 -2.629 1.00 98.50 107 GLU A CA 1
ATOM 816 C C . GLU A 1 107 ? 1.615 -5.196 -3.026 1.00 98.50 107 GLU A C 1
ATOM 818 O O . GLU A 1 107 ? 2.198 -5.220 -4.115 1.00 98.50 107 GLU A O 1
ATOM 823 N N . LEU A 1 108 ? 1.802 -4.199 -2.155 1.00 98.56 108 LEU A N 1
ATOM 824 C CA . LEU A 1 108 ? 2.728 -3.095 -2.402 1.00 98.56 108 LEU A CA 1
ATOM 825 C C . LEU A 1 108 ? 4.177 -3.572 -2.478 1.00 98.56 108 LEU A C 1
ATOM 827 O O . LEU A 1 108 ? 4.891 -3.131 -3.377 1.00 98.56 108 LEU A O 1
ATOM 831 N N . GLU A 1 109 ? 4.594 -4.476 -1.596 1.00 98.31 109 GLU A N 1
ATOM 832 C CA . GLU A 1 109 ? 5.921 -5.098 -1.632 1.00 98.31 109 GLU A CA 1
ATOM 833 C C . GLU A 1 109 ? 6.150 -5.801 -2.975 1.00 98.31 109 GLU A C 1
ATOM 835 O O . GLU A 1 109 ? 7.102 -5.474 -3.685 1.00 98.31 109 GLU A O 1
ATOM 840 N N . GLY A 1 110 ? 5.206 -6.637 -3.422 1.00 98.56 110 GLY A N 1
ATOM 841 C CA . GLY A 1 110 ? 5.306 -7.299 -4.728 1.00 98.56 110 GLY A CA 1
ATOM 842 C C . GLY A 1 110 ? 5.362 -6.322 -5.914 1.00 98.56 110 GLY A C 1
ATOM 843 O O . GLY A 1 110 ? 6.063 -6.554 -6.906 1.00 98.56 110 GLY A O 1
ATOM 844 N N . ARG A 1 111 ? 4.658 -5.187 -5.829 1.00 98.56 111 ARG A N 1
ATOM 845 C CA . ARG A 1 111 ? 4.729 -4.128 -6.851 1.00 98.56 111 ARG A CA 1
ATOM 846 C C . ARG A 1 111 ? 6.084 -3.425 -6.857 1.00 98.56 111 ARG A C 1
ATOM 848 O O . ARG A 1 111 ? 6.585 -3.122 -7.941 1.00 98.56 111 ARG A O 1
ATOM 855 N N . VAL A 1 112 ? 6.658 -3.159 -5.686 1.00 98.62 112 VAL A N 1
ATOM 856 C CA . VAL A 1 112 ? 7.994 -2.562 -5.551 1.00 98.62 112 VAL A CA 1
ATOM 857 C C . VAL A 1 112 ? 9.049 -3.493 -6.142 1.00 98.62 112 VAL A C 1
ATOM 859 O O . VAL A 1 112 ? 9.833 -3.041 -6.976 1.00 98.62 112 VAL A O 1
ATOM 862 N N . ASP A 1 113 ? 8.997 -4.788 -5.833 1.00 98.50 113 ASP A N 1
ATOM 863 C CA . ASP A 1 113 ? 9.922 -5.786 -6.383 1.00 98.50 113 ASP A CA 1
ATOM 864 C C . ASP A 1 113 ? 9.849 -5.857 -7.917 1.00 98.50 113 ASP A C 1
ATOM 866 O O . ASP A 1 113 ? 10.869 -5.888 -8.619 1.00 98.50 113 ASP A O 1
ATOM 870 N N . SER A 1 114 ? 8.632 -5.815 -8.475 1.00 98.44 114 SER A N 1
ATOM 871 C CA . SER A 1 114 ? 8.444 -5.786 -9.928 1.00 98.44 114 SER A CA 1
ATOM 872 C C . SER A 1 114 ? 9.009 -4.512 -10.561 1.00 98.44 114 SER A C 1
ATOM 874 O O . SER A 1 114 ? 9.638 -4.582 -11.621 1.00 98.44 114 SER A O 1
ATOM 876 N N . LEU A 1 115 ? 8.800 -3.349 -9.936 1.00 98.56 115 LEU A N 1
ATOM 877 C CA . LEU A 1 115 ? 9.352 -2.080 -10.414 1.00 98.56 115 LEU A CA 1
ATOM 878 C C . LEU A 1 115 ? 10.878 -2.073 -10.357 1.00 98.56 115 LEU A C 1
ATOM 880 O O . LEU A 1 115 ? 11.507 -1.633 -11.318 1.00 98.56 115 LEU A O 1
ATOM 884 N N . GLN A 1 116 ? 11.466 -2.597 -9.282 1.00 98.50 116 GLN A N 1
ATOM 885 C CA . GLN A 1 116 ? 12.912 -2.717 -9.156 1.00 98.50 116 GLN A CA 1
ATOM 886 C C . GLN A 1 116 ? 13.485 -3.602 -10.269 1.00 98.50 116 GLN A C 1
ATOM 888 O O . GLN A 1 116 ? 14.407 -3.187 -10.969 1.00 98.50 116 GLN A O 1
ATOM 893 N N . THR A 1 117 ? 12.876 -4.764 -10.511 1.00 98.38 117 THR A N 1
ATOM 894 C CA . THR A 1 117 ? 13.300 -5.683 -11.580 1.00 98.38 117 THR A CA 1
ATOM 895 C C . THR A 1 117 ? 13.235 -5.021 -12.962 1.00 98.38 117 THR A C 1
ATOM 897 O O . THR A 1 117 ? 14.157 -5.154 -13.768 1.00 98.38 117 THR A O 1
ATOM 900 N N . LYS A 1 118 ? 12.158 -4.275 -13.248 1.00 98.44 118 LYS A N 1
ATOM 901 C CA . LYS A 1 118 ? 12.016 -3.536 -14.515 1.00 98.44 118 LYS A CA 1
ATOM 902 C C . LYS A 1 118 ? 13.073 -2.448 -14.656 1.00 98.44 118 LYS A C 1
ATOM 904 O O . LYS A 1 118 ? 13.698 -2.350 -15.705 1.00 98.44 118 LYS A O 1
ATOM 909 N N . LEU A 1 119 ? 13.312 -1.677 -13.598 1.00 98.50 119 LEU A N 1
ATOM 910 C CA . LEU A 1 119 ? 14.314 -0.615 -13.605 1.00 98.50 119 LEU A CA 1
ATOM 911 C C . LEU A 1 119 ? 15.726 -1.167 -13.847 1.00 98.50 119 LEU A C 1
ATOM 913 O O . LEU A 1 119 ? 16.497 -0.586 -14.610 1.00 98.50 119 LEU A O 1
ATOM 917 N N . GLU A 1 120 ? 16.065 -2.297 -13.227 1.00 98.19 120 GLU A N 1
ATOM 918 C CA . GLU A 1 120 ? 17.340 -2.981 -13.452 1.00 98.19 120 GLU A CA 1
ATOM 919 C C . GLU A 1 120 ? 17.478 -3.448 -14.909 1.00 98.19 120 GLU A C 1
ATOM 921 O O . GLU A 1 120 ? 18.521 -3.226 -15.533 1.00 98.19 120 GLU A O 1
ATOM 926 N N . ALA A 1 121 ? 16.417 -4.024 -15.484 1.00 98.25 121 ALA A N 1
ATOM 927 C CA . ALA A 1 121 ? 16.396 -4.442 -16.884 1.00 98.25 121 ALA A CA 1
ATOM 928 C C . ALA A 1 121 ? 16.547 -3.256 -17.853 1.00 98.25 121 ALA A C 1
ATOM 930 O O . ALA A 1 121 ? 17.374 -3.312 -18.770 1.00 98.25 121 ALA A O 1
ATOM 931 N N . ASP A 1 122 ? 15.808 -2.169 -17.630 1.00 98.38 122 ASP A N 1
ATOM 932 C CA . ASP A 1 122 ? 15.862 -0.955 -18.451 1.00 98.38 122 ASP A CA 1
ATOM 933 C C . ASP A 1 122 ? 17.245 -0.293 -18.381 1.00 98.38 122 ASP A C 1
ATOM 935 O O . ASP A 1 122 ? 17.785 0.167 -19.394 1.00 98.38 122 ASP A O 1
ATOM 939 N N . LEU A 1 123 ? 17.879 -0.301 -17.203 1.00 98.19 123 LEU A N 1
ATOM 940 C CA . LEU A 1 123 ? 19.233 0.218 -17.024 1.00 98.19 123 LEU A CA 1
ATOM 941 C C . LEU A 1 123 ? 20.262 -0.584 -17.832 1.00 98.19 123 LEU A C 1
ATOM 943 O O . LEU A 1 123 ? 21.185 0.001 -18.406 1.00 98.19 123 LEU A O 1
ATOM 947 N N . VAL A 1 124 ? 20.124 -1.912 -17.888 1.00 98.12 124 VAL A N 1
ATOM 948 C CA . VAL A 1 124 ? 20.992 -2.772 -18.709 1.00 98.12 124 VAL A CA 1
ATOM 949 C C . VAL A 1 124 ? 20.810 -2.469 -20.196 1.00 98.12 124 VAL A C 1
ATOM 951 O O . VAL A 1 124 ? 21.808 -2.281 -20.896 1.00 98.12 124 VAL A O 1
ATOM 954 N N . HIS A 1 125 ? 19.568 -2.357 -20.671 1.00 97.12 125 HIS A N 1
ATOM 955 C CA . HIS A 1 125 ? 19.284 -2.017 -22.070 1.00 97.12 125 HIS A CA 1
ATOM 956 C C . HIS A 1 125 ? 19.871 -0.653 -22.438 1.00 97.12 125 HIS A C 1
ATOM 958 O O . HIS A 1 125 ? 20.651 -0.553 -23.382 1.00 97.12 125 HIS A O 1
ATOM 964 N N . THR A 1 126 ? 19.627 0.366 -21.611 1.00 97.56 126 THR A N 1
ATOM 965 C CA . THR A 1 126 ? 20.146 1.725 -21.828 1.00 97.56 126 THR A CA 1
ATOM 966 C C . THR A 1 126 ? 21.677 1.756 -21.891 1.00 97.56 126 THR A C 1
ATOM 968 O O . THR A 1 126 ? 22.265 2.452 -22.722 1.00 97.56 126 THR A O 1
ATOM 971 N N . LYS A 1 127 ? 22.361 0.983 -21.033 1.00 97.44 127 LYS A N 1
ATOM 972 C CA . LYS A 1 127 ? 23.828 0.856 -21.072 1.00 97.44 127 LYS A CA 1
ATOM 973 C C . LYS A 1 127 ? 24.311 0.232 -22.380 1.00 97.44 127 LYS A C 1
ATOM 975 O O . LYS A 1 127 ? 25.284 0.717 -22.958 1.00 97.44 127 LYS A O 1
ATOM 980 N N . ASN A 1 128 ? 23.644 -0.820 -22.844 1.00 97.75 128 ASN A N 1
ATOM 981 C CA . ASN A 1 128 ? 23.994 -1.492 -24.093 1.00 97.75 128 ASN A CA 1
ATOM 982 C C . ASN A 1 128 ? 23.765 -0.583 -25.306 1.00 97.75 128 ASN A C 1
ATOM 984 O O . ASN A 1 128 ? 24.648 -0.483 -26.160 1.00 97.75 128 ASN A O 1
ATOM 988 N N . ASP A 1 129 ? 22.651 0.146 -25.338 1.00 97.69 129 ASP A N 1
ATOM 989 C CA . ASP A 1 129 ? 22.347 1.116 -26.393 1.00 97.69 129 ASP A CA 1
ATOM 990 C C . ASP A 1 129 ? 23.401 2.226 -26.449 1.00 97.69 129 ASP A C 1
ATOM 992 O O . ASP A 1 129 ? 23.923 2.551 -27.520 1.00 97.69 129 ASP A O 1
ATOM 996 N N . LEU A 1 130 ? 23.810 2.756 -25.291 1.00 97.31 130 LEU A N 1
ATOM 997 C CA . LEU A 1 130 ? 24.856 3.775 -25.217 1.00 97.31 130 LEU A CA 1
ATOM 998 C C . LEU A 1 130 ? 26.211 3.251 -25.724 1.00 97.31 130 LEU A C 1
ATOM 1000 O O . LEU A 1 130 ? 26.926 3.962 -26.436 1.00 97.31 130 LEU A O 1
ATOM 1004 N N . LEU A 1 131 ? 26.570 2.006 -25.391 1.00 96.62 131 LEU A N 1
ATOM 1005 C CA . LEU A 1 131 ? 27.782 1.362 -25.907 1.00 96.62 131 LEU A CA 1
ATOM 1006 C C . LEU A 1 131 ? 27.719 1.180 -27.428 1.00 96.62 131 LEU A C 1
ATOM 1008 O O . LEU A 1 131 ? 28.688 1.499 -28.123 1.00 96.62 131 LEU A O 1
ATOM 1012 N N . ALA A 1 132 ? 26.581 0.726 -27.958 1.00 96.25 132 ALA A N 1
ATOM 1013 C CA . ALA A 1 132 ? 26.369 0.574 -29.394 1.00 96.25 132 ALA A CA 1
ATOM 1014 C C . ALA A 1 132 ? 26.483 1.922 -30.125 1.00 96.25 132 ALA A C 1
ATOM 1016 O O . ALA A 1 132 ? 27.195 2.029 -31.130 1.00 96.25 132 ALA A O 1
ATOM 1017 N N . MET A 1 133 ? 25.869 2.976 -29.581 1.00 96.31 133 MET A N 1
ATOM 1018 C CA . MET A 1 133 ? 25.981 4.337 -30.106 1.00 96.31 133 MET A CA 1
ATOM 1019 C C . MET A 1 133 ? 27.426 4.836 -30.095 1.00 96.31 133 MET A C 1
ATOM 1021 O O . MET A 1 133 ? 27.910 5.331 -31.114 1.00 96.31 133 MET A O 1
ATOM 1025 N N . LYS A 1 134 ? 28.146 4.673 -28.979 1.00 95.25 134 LYS A N 1
ATOM 1026 C CA . LYS A 1 134 ? 29.554 5.080 -28.858 1.00 95.25 134 LYS A CA 1
ATOM 1027 C C . LYS A 1 134 ? 30.434 4.376 -29.892 1.00 95.25 134 LYS A C 1
ATOM 1029 O O . LYS A 1 134 ? 31.261 5.019 -30.541 1.00 95.25 134 LYS A O 1
ATOM 1034 N N . ASN A 1 135 ? 30.233 3.075 -30.080 1.00 91.94 135 ASN A N 1
ATOM 1035 C CA . ASN A 1 135 ? 30.972 2.293 -31.066 1.00 91.94 135 ASN A CA 1
ATOM 1036 C C . ASN A 1 135 ? 30.655 2.757 -32.493 1.00 91.94 135 ASN A C 1
ATOM 1038 O O . ASN A 1 135 ? 31.576 2.993 -33.275 1.00 91.94 135 ASN A O 1
ATOM 1042 N N . SER A 1 136 ? 29.377 2.968 -32.816 1.00 93.06 136 SER A N 1
ATOM 1043 C CA . SER A 1 136 ? 28.938 3.495 -34.115 1.00 93.06 136 SER A CA 1
ATOM 1044 C C . SER A 1 136 ? 29.549 4.868 -34.420 1.00 93.06 136 SER A C 1
ATOM 1046 O O . SER A 1 136 ? 30.098 5.076 -35.503 1.00 93.06 136 SER A O 1
ATOM 1048 N N . GLN A 1 137 ? 29.556 5.782 -33.446 1.00 91.50 137 GLN A N 1
ATOM 1049 C CA . GLN A 1 137 ? 30.211 7.087 -33.580 1.00 91.50 137 GLN A CA 1
ATOM 1050 C C . GLN A 1 137 ? 31.721 6.945 -33.810 1.00 91.50 137 GLN A C 1
ATOM 1052 O O . GLN A 1 137 ? 32.262 7.588 -34.703 1.00 91.50 137 GLN A O 1
ATOM 1057 N N . SER A 1 138 ? 32.403 6.049 -33.088 1.00 90.50 138 SER A N 1
ATOM 1058 C CA . SER A 1 138 ? 33.830 5.772 -33.318 1.00 90.50 138 SER A CA 1
ATOM 1059 C C . SER A 1 138 ? 34.113 5.294 -34.747 1.00 90.50 138 SER A C 1
ATOM 1061 O O . SER A 1 138 ? 35.078 5.752 -35.363 1.00 90.50 138 SER A O 1
ATOM 1063 N N . TYR A 1 139 ? 33.281 4.398 -35.293 1.00 86.50 139 TYR A N 1
ATOM 1064 C CA . TYR A 1 139 ? 33.410 3.939 -36.679 1.00 86.50 139 TYR A CA 1
ATOM 1065 C C . TYR A 1 139 ? 33.181 5.069 -37.681 1.00 86.50 139 TYR A C 1
ATOM 1067 O O . TYR A 1 139 ? 33.969 5.224 -38.612 1.00 86.50 139 TYR A O 1
ATOM 1075 N N . ARG A 1 140 ? 32.152 5.899 -37.469 1.00 84.19 140 ARG A N 1
ATOM 1076 C CA . ARG A 1 140 ? 31.888 7.073 -38.313 1.00 84.19 140 ARG A CA 1
ATOM 1077 C C . ARG A 1 140 ? 33.070 8.035 -38.311 1.00 84.19 140 ARG A C 1
ATOM 1079 O O . ARG A 1 140 ? 33.554 8.391 -39.381 1.00 84.19 140 ARG A O 1
ATOM 1086 N N . THR A 1 141 ? 33.586 8.387 -37.136 1.00 85.06 141 THR A N 1
ATOM 1087 C CA . THR A 1 141 ? 34.743 9.280 -37.005 1.00 85.06 141 THR A CA 1
ATOM 1088 C C . THR A 1 141 ? 35.979 8.704 -37.692 1.00 85.06 141 THR A C 1
ATOM 1090 O O . THR A 1 141 ? 36.639 9.416 -38.445 1.00 85.06 141 THR A O 1
ATOM 1093 N N . ARG A 1 142 ? 36.276 7.407 -37.507 1.00 82.00 142 ARG A N 1
ATOM 1094 C CA . ARG A 1 142 ? 37.393 6.748 -38.206 1.00 82.00 142 ARG A CA 1
ATOM 1095 C C . ARG A 1 142 ? 37.232 6.794 -39.723 1.00 82.00 142 ARG A C 1
ATOM 1097 O O . ARG A 1 142 ? 38.185 7.143 -40.409 1.00 82.00 142 ARG A O 1
ATOM 1104 N N . ASN A 1 143 ? 36.042 6.505 -40.242 1.00 74.50 143 ASN A N 1
ATOM 1105 C CA . ASN A 1 143 ? 35.790 6.535 -41.682 1.00 74.50 143 ASN A CA 1
ATOM 1106 C C . ASN A 1 143 ? 35.933 7.945 -42.264 1.00 74.50 143 ASN A C 1
ATOM 1108 O O . ASN A 1 143 ? 36.520 8.096 -43.334 1.00 74.50 143 ASN A O 1
ATOM 1112 N N . VAL A 1 144 ? 35.461 8.976 -41.555 1.00 81.88 144 VAL A N 1
ATOM 1113 C CA . VAL A 1 144 ? 35.665 10.377 -41.957 1.00 81.88 144 VAL A CA 1
ATOM 1114 C C . VAL A 1 144 ? 37.156 10.710 -41.996 1.00 81.88 144 VAL A C 1
ATOM 1116 O O . VAL A 1 144 ? 37.618 11.237 -42.999 1.00 81.88 144 VAL A O 1
ATOM 1119 N N . ILE A 1 145 ? 37.929 10.345 -40.968 1.00 76.06 145 ILE A N 1
ATOM 1120 C CA . ILE A 1 145 ? 39.382 10.591 -40.934 1.00 76.06 145 ILE A CA 1
ATOM 1121 C C . ILE A 1 145 ? 40.095 9.882 -42.092 1.00 76.06 145 ILE A C 1
ATOM 1123 O O . ILE A 1 145 ? 40.908 10.501 -42.772 1.00 76.06 145 ILE A O 1
ATOM 1127 N N . ILE A 1 146 ? 39.789 8.604 -42.343 1.00 74.19 146 ILE A N 1
ATOM 1128 C CA . ILE A 1 146 ? 40.392 7.836 -43.445 1.00 74.19 146 ILE A CA 1
ATOM 1129 C C . ILE A 1 146 ? 40.075 8.495 -44.788 1.00 74.19 146 ILE A C 1
ATOM 1131 O O . ILE A 1 146 ? 40.976 8.713 -45.596 1.00 74.19 146 ILE A O 1
ATOM 1135 N N . THR A 1 147 ? 38.809 8.854 -45.001 1.00 70.31 147 THR A N 1
ATOM 1136 C CA . THR A 1 147 ? 38.355 9.498 -46.235 1.00 70.31 147 THR A CA 1
ATOM 1137 C C . THR A 1 147 ? 39.057 10.843 -46.418 1.00 70.31 147 THR A C 1
ATOM 1139 O O . THR A 1 147 ? 39.705 11.060 -47.438 1.00 70.31 147 THR A O 1
ATOM 1142 N N . SER A 1 148 ? 39.048 11.712 -45.406 1.00 69.69 148 SER A N 1
ATOM 1143 C CA . SER A 1 148 ? 39.734 13.009 -45.451 1.00 69.69 148 SER A CA 1
ATOM 1144 C C . SER A 1 148 ? 41.238 12.874 -45.704 1.00 69.69 148 SER A C 1
ATOM 1146 O O . SER A 1 148 ? 41.784 13.605 -46.526 1.00 69.69 148 SER A O 1
ATOM 1148 N N . ASN A 1 149 ? 41.910 11.904 -45.076 1.00 67.62 149 ASN A N 1
ATOM 1149 C CA . ASN A 1 149 ? 43.336 11.657 -45.308 1.00 67.62 149 ASN A CA 1
ATOM 1150 C C . ASN A 1 149 ? 43.618 11.130 -46.722 1.00 67.62 149 ASN A C 1
ATOM 1152 O O . ASN A 1 149 ? 44.655 11.459 -47.292 1.00 67.62 149 ASN A O 1
ATOM 1156 N N . SER A 1 150 ? 42.703 10.354 -47.313 1.00 65.81 150 SER A N 1
ATOM 1157 C CA . SER A 1 150 ? 42.835 9.906 -48.705 1.00 65.81 150 SER A CA 1
ATOM 1158 C C . SER A 1 150 ? 42.708 11.055 -49.716 1.00 65.81 150 SER A C 1
ATOM 1160 O O . SER A 1 150 ? 43.370 11.021 -50.749 1.00 65.81 150 SER A O 1
ATOM 1162 N N . PHE A 1 151 ? 41.951 12.110 -49.385 1.00 61.00 151 PHE A N 1
ATOM 1163 C CA . PHE A 1 151 ? 41.857 13.340 -50.183 1.00 61.00 151 PHE A CA 1
ATOM 1164 C C . PHE A 1 151 ? 42.990 14.342 -49.916 1.00 61.00 151 PHE A C 1
ATOM 1166 O O . PHE A 1 151 ? 43.256 15.199 -50.753 1.00 61.00 151 PHE A O 1
ATOM 1173 N N . ALA A 1 152 ? 43.676 14.244 -48.774 1.00 60.16 152 ALA A N 1
ATOM 1174 C CA . ALA A 1 152 ? 44.773 15.141 -48.406 1.00 60.16 152 ALA A CA 1
ATOM 1175 C C . ALA A 1 152 ? 46.117 14.790 -49.068 1.00 60.16 152 ALA A C 1
ATOM 1177 O O . ALA A 1 152 ? 47.103 15.502 -48.867 1.00 60.16 152 ALA A O 1
ATOM 1178 N N . LYS A 1 153 ? 46.190 13.701 -49.847 1.00 69.19 153 LYS A N 1
ATOM 1179 C CA . LYS A 1 153 ? 47.400 13.363 -50.597 1.00 69.19 153 LYS A CA 1
ATOM 1180 C C . LYS A 1 153 ? 47.550 14.364 -51.743 1.00 69.19 153 LYS A C 1
ATOM 1182 O O . LYS A 1 153 ? 46.903 14.236 -52.779 1.00 69.19 153 LYS A O 1
ATOM 1187 N N . THR A 1 154 ? 48.389 15.377 -51.543 1.00 72.25 154 THR A N 1
ATOM 1188 C CA . THR A 1 154 ? 48.811 16.250 -52.636 1.00 72.25 154 THR A CA 1
ATOM 1189 C C . THR A 1 154 ? 49.471 15.376 -53.706 1.00 72.25 154 THR A C 1
ATOM 1191 O O . THR A 1 154 ? 50.326 14.550 -53.363 1.00 72.25 154 THR A O 1
ATOM 1194 N N . PRO A 1 155 ? 49.056 15.484 -54.982 1.00 76.25 155 PRO A N 1
ATOM 1195 C CA . PRO A 1 155 ? 49.675 14.708 -56.042 1.00 76.25 155 PRO A CA 1
ATOM 1196 C C . PRO A 1 155 ? 51.171 15.017 -56.058 1.00 76.25 155 PRO A C 1
ATOM 1198 O O . PRO A 1 155 ? 51.593 16.169 -55.919 1.00 76.25 155 PRO A O 1
ATOM 1201 N N . SER A 1 156 ? 51.984 13.972 -56.167 1.00 84.81 156 SER A N 1
ATOM 1202 C CA . SER A 1 156 ? 53.426 14.134 -56.284 1.00 84.81 156 SER A CA 1
ATOM 1203 C C . SER A 1 156 ? 53.755 14.926 -57.549 1.00 84.81 156 SER A C 1
ATOM 1205 O O . SER A 1 156 ? 52.994 14.932 -58.517 1.00 84.81 156 SER A O 1
ATOM 1207 N N . LYS A 1 157 ? 54.920 15.583 -57.571 1.00 86.81 157 LYS A N 1
ATOM 1208 C CA . LYS A 1 157 ? 55.382 16.309 -58.761 1.00 86.81 157 LYS A CA 1
ATOM 1209 C C . LYS A 1 157 ? 55.361 15.419 -60.013 1.00 86.81 157 LYS A C 1
ATOM 1211 O O . LYS A 1 157 ? 54.918 15.871 -61.053 1.00 86.81 157 LYS A O 1
ATOM 1216 N N . ALA A 1 158 ? 55.741 14.146 -59.880 1.00 86.06 158 ALA A N 1
ATOM 1217 C CA . ALA A 1 158 ? 55.710 13.182 -60.978 1.00 86.06 158 ALA A CA 1
ATOM 1218 C C . ALA A 1 158 ? 54.286 12.884 -61.482 1.00 86.06 158 ALA A C 1
ATOM 1220 O O . ALA A 1 158 ? 54.069 12.810 -62.688 1.00 86.06 158 ALA A O 1
ATOM 1221 N N . GLU A 1 159 ? 53.311 12.744 -60.578 1.00 83.25 159 GLU A N 1
ATOM 1222 C CA . GLU A 1 159 ? 51.901 12.563 -60.951 1.00 83.25 159 GLU A CA 1
ATOM 1223 C C . GLU A 1 159 ? 51.338 13.827 -61.621 1.00 83.25 159 GLU A C 1
ATOM 1225 O O . GLU A 1 159 ? 50.626 13.722 -62.616 1.00 83.25 159 GLU A O 1
ATOM 1230 N N . MET A 1 160 ? 51.700 15.022 -61.137 1.00 89.12 160 MET A N 1
ATOM 1231 C CA . MET A 1 160 ? 51.316 16.282 -61.785 1.00 89.12 160 MET A CA 1
ATOM 1232 C C . MET A 1 160 ? 51.956 16.440 -63.165 1.00 89.12 160 MET A C 1
ATOM 1234 O O . MET A 1 160 ? 51.259 16.793 -64.111 1.00 89.12 160 MET A O 1
ATOM 1238 N N . ASP A 1 161 ? 53.248 16.144 -63.301 1.00 89.31 161 ASP A N 1
ATOM 1239 C CA . ASP A 1 161 ? 53.968 16.225 -64.574 1.00 89.31 161 ASP A CA 1
ATOM 1240 C C . ASP A 1 161 ? 53.372 15.245 -65.603 1.00 89.31 161 ASP A C 1
ATOM 1242 O O . ASP A 1 161 ? 53.215 15.596 -66.771 1.00 89.31 161 ASP A O 1
ATOM 1246 N N . ALA A 1 162 ? 52.960 14.044 -65.175 1.00 89.75 162 ALA A N 1
ATOM 1247 C CA . ALA A 1 162 ? 52.272 13.080 -66.035 1.00 89.75 162 ALA A CA 1
ATOM 1248 C C . ALA A 1 162 ? 50.918 13.608 -66.539 1.00 89.75 162 ALA A C 1
ATOM 1250 O O . ALA A 1 162 ? 50.652 13.555 -67.739 1.00 89.75 162 ALA A O 1
ATOM 1251 N N . VAL A 1 163 ? 50.096 14.177 -65.650 1.00 85.62 163 VAL A N 1
ATOM 1252 C CA . VAL A 1 163 ? 48.802 14.778 -66.021 1.00 85.62 163 VAL A CA 1
ATOM 1253 C C . VAL A 1 163 ? 48.995 15.979 -66.947 1.00 85.62 163 VAL A C 1
ATOM 1255 O O . VAL A 1 163 ? 48.257 16.137 -67.917 1.00 85.62 163 VAL A O 1
ATOM 1258 N N . ILE A 1 164 ? 49.996 16.823 -66.685 1.00 88.75 164 ILE A N 1
ATOM 1259 C CA . ILE A 1 164 ? 50.323 17.968 -67.543 1.00 88.75 164 ILE A CA 1
ATOM 1260 C C . ILE A 1 164 ? 50.688 17.486 -68.948 1.00 88.75 164 ILE A C 1
ATOM 1262 O O . ILE A 1 164 ? 50.156 18.016 -69.921 1.00 88.75 164 ILE A O 1
ATOM 1266 N N . ASN A 1 165 ? 51.540 16.466 -69.063 1.00 88.75 165 ASN A N 1
ATOM 1267 C CA . ASN A 1 165 ? 51.933 15.919 -70.361 1.00 88.75 165 ASN A CA 1
ATOM 1268 C C . ASN A 1 165 ? 50.741 15.306 -71.109 1.00 88.75 165 ASN A C 1
ATOM 1270 O O . ASN A 1 165 ? 50.572 15.576 -72.294 1.00 88.75 165 ASN A O 1
ATOM 1274 N N . GLU A 1 166 ? 49.863 14.575 -70.419 1.00 88.81 166 GLU A N 1
ATOM 1275 C CA . GLU A 1 166 ? 48.645 14.022 -71.024 1.00 88.81 166 GLU A CA 1
ATOM 1276 C C . GLU A 1 166 ? 47.708 15.128 -71.543 1.00 88.81 166 GLU A C 1
ATOM 1278 O O . GLU A 1 166 ? 47.187 15.048 -72.657 1.00 88.81 166 GLU A O 1
ATOM 1283 N N . VAL A 1 167 ? 47.531 16.207 -70.775 1.00 86.56 167 VAL A N 1
ATOM 1284 C CA . VAL A 1 167 ? 46.734 17.370 -71.196 1.00 86.56 167 VAL A CA 1
ATOM 1285 C C . VAL A 1 167 ? 47.372 18.077 -72.393 1.00 86.56 167 VAL A C 1
ATOM 1287 O O . VAL A 1 167 ? 46.661 18.459 -73.326 1.00 86.56 167 VAL A O 1
ATOM 129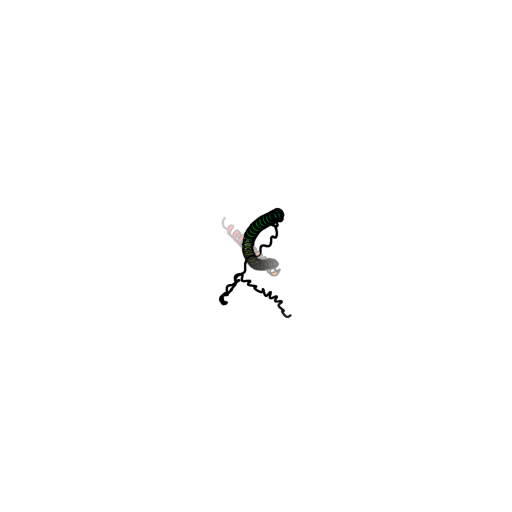0 N N . LEU A 1 168 ? 48.696 18.245 -72.395 1.00 85.75 168 LEU A N 1
ATOM 1291 C CA . LEU A 1 168 ? 49.425 18.858 -73.506 1.00 85.75 168 LEU A CA 1
ATOM 1292 C C . LEU A 1 168 ? 49.309 18.026 -74.787 1.00 85.75 168 LEU A C 1
ATOM 1294 O O . LEU A 1 168 ? 49.037 18.599 -75.842 1.00 85.75 168 LEU A O 1
ATOM 1298 N N . ASP A 1 169 ? 49.408 16.700 -74.699 1.00 87.06 169 ASP A N 1
ATOM 1299 C CA . ASP A 1 169 ? 49.191 15.795 -75.832 1.00 87.06 169 ASP A CA 1
ATOM 1300 C C . ASP A 1 169 ? 47.754 15.882 -76.353 1.00 87.06 169 ASP A C 1
ATOM 1302 O O . ASP A 1 169 ? 47.513 15.913 -77.566 1.00 87.06 169 ASP A O 1
ATOM 1306 N N . LEU A 1 1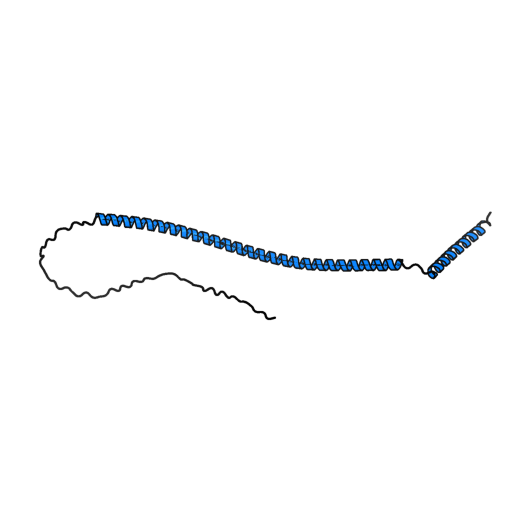70 ? 46.771 15.972 -75.452 1.00 85.50 170 LEU A N 1
ATOM 1307 C CA . LEU A 1 170 ? 45.370 16.126 -75.829 1.00 85.50 170 LEU A CA 1
ATOM 1308 C C . LEU A 1 170 ? 45.131 17.451 -76.571 1.00 85.50 170 LEU A C 1
ATOM 1310 O O . LEU A 1 170 ? 44.438 17.474 -77.592 1.00 85.50 170 LEU A O 1
ATOM 1314 N N . ILE A 1 171 ? 45.721 18.549 -76.089 1.00 82.88 171 ILE A N 1
ATOM 1315 C CA . ILE A 1 171 ? 45.646 19.872 -76.723 1.00 82.88 171 ILE A CA 1
ATOM 1316 C C . ILE A 1 171 ? 46.364 19.859 -78.074 1.00 82.88 171 ILE A C 1
ATOM 1318 O O . ILE A 1 171 ? 45.779 20.295 -79.068 1.00 82.88 171 ILE A O 1
ATOM 1322 N N . GLY A 1 172 ? 47.582 19.320 -78.138 1.00 79.00 172 GLY A N 1
ATOM 1323 C CA . GLY A 1 172 ? 48.363 19.203 -79.369 1.00 79.00 172 GLY A CA 1
ATOM 1324 C C . GLY A 1 172 ? 47.602 18.433 -80.446 1.00 79.00 172 GLY A C 1
ATOM 1325 O O . GLY A 1 172 ? 47.406 18.934 -81.554 1.00 79.00 172 GLY A O 1
ATOM 1326 N N . ASN A 1 173 ? 47.041 17.275 -80.093 1.00 72.19 173 ASN A N 1
ATOM 1327 C CA . ASN A 1 173 ? 46.207 16.484 -80.997 1.00 72.19 173 ASN A CA 1
ATOM 1328 C C . ASN A 1 173 ? 44.945 17.230 -81.455 1.00 72.19 173 ASN A C 1
ATOM 1330 O O . ASN A 1 173 ? 44.520 17.096 -82.606 1.00 72.19 173 ASN A O 1
ATOM 1334 N N . LYS A 1 174 ? 44.336 18.037 -80.580 1.00 71.25 174 LYS A N 1
ATOM 1335 C CA . LYS A 1 174 ? 43.150 18.838 -80.913 1.00 71.25 174 LYS A CA 1
ATOM 1336 C C . LYS A 1 174 ? 43.485 19.996 -81.862 1.00 71.25 174 LYS A C 1
ATOM 1338 O O . LYS A 1 174 ? 42.697 20.270 -82.765 1.00 71.25 174 LYS A O 1
ATOM 1343 N N . ILE A 1 175 ? 44.653 20.622 -81.705 1.00 69.50 175 ILE A N 1
ATOM 1344 C CA . ILE A 1 175 ? 45.164 21.676 -82.598 1.00 69.50 175 ILE A CA 1
ATOM 1345 C C . ILE A 1 175 ? 45.529 21.101 -83.972 1.00 69.50 175 ILE A C 1
ATOM 1347 O O . ILE A 1 175 ? 45.153 21.666 -84.995 1.00 69.50 175 ILE A O 1
ATOM 1351 N N . VAL A 1 176 ? 46.196 19.946 -84.027 1.00 66.81 176 VAL A N 1
ATOM 1352 C CA . VAL A 1 176 ? 46.534 19.295 -85.305 1.00 66.81 176 VAL A CA 1
ATOM 1353 C C . VAL A 1 176 ? 45.267 18.916 -86.079 1.00 66.81 176 VAL A C 1
ATOM 1355 O O . VAL A 1 176 ? 45.186 19.156 -87.286 1.00 66.81 176 VAL A O 1
ATOM 1358 N N . ARG A 1 177 ? 44.233 18.395 -85.400 1.00 59.06 177 ARG A N 1
ATOM 1359 C CA . ARG A 1 177 ? 42.927 18.112 -86.028 1.00 59.06 177 ARG A CA 1
ATOM 1360 C C . ARG A 1 177 ? 42.193 19.375 -86.490 1.00 59.06 177 ARG A C 1
ATOM 1362 O O . ARG A 1 177 ? 41.534 19.338 -87.526 1.00 59.06 177 ARG A O 1
ATOM 1369 N N . SER A 1 178 ? 42.294 20.491 -85.766 1.00 60.09 178 SER A N 1
ATOM 1370 C CA . SER A 1 178 ? 41.655 21.745 -86.190 1.00 60.09 178 SER A CA 1
ATOM 1371 C C . SER A 1 178 ? 42.368 22.394 -87.382 1.00 60.09 178 SER A C 1
ATOM 1373 O O . SER A 1 178 ? 41.696 22.917 -88.269 1.00 60.09 178 SER A O 1
ATOM 1375 N N . GLN A 1 179 ? 43.699 22.296 -87.467 1.00 57.44 179 GLN A N 1
ATOM 1376 C CA . GLN A 1 179 ? 44.472 22.784 -88.615 1.00 57.44 179 GLN A CA 1
ATOM 1377 C C . GLN A 1 179 ? 44.278 21.918 -89.865 1.00 57.44 179 GLN A C 1
ATOM 1379 O O . GLN A 1 179 ? 44.064 22.453 -90.950 1.00 57.44 179 GLN A O 1
ATOM 1384 N N . THR A 1 180 ? 44.265 20.589 -89.727 1.00 56.72 180 THR A N 1
ATOM 1385 C CA . THR A 1 180 ? 43.971 19.679 -90.853 1.00 56.72 180 THR A CA 1
ATOM 1386 C C . THR A 1 180 ? 42.536 19.837 -91.368 1.00 56.72 180 THR A C 1
ATOM 1388 O O . THR A 1 180 ? 42.318 19.815 -92.578 1.00 56.72 180 THR A O 1
ATOM 1391 N N . GLY A 1 181 ? 41.567 20.117 -90.488 1.00 54.22 181 GLY A N 1
ATOM 1392 C CA . GLY A 1 181 ? 40.211 20.499 -90.895 1.00 54.22 181 GLY A CA 1
ATOM 1393 C C . GLY A 1 181 ? 40.143 21.833 -91.653 1.00 54.22 181 GLY A C 1
ATOM 1394 O O . GLY A 1 181 ? 39.325 21.975 -92.561 1.00 54.22 181 GLY A O 1
ATOM 1395 N N . PHE A 1 182 ? 41.021 22.793 -91.339 1.00 48.38 182 PHE A N 1
ATOM 1396 C CA . PHE A 1 182 ? 41.089 24.081 -92.040 1.00 48.38 182 PHE A CA 1
ATOM 1397 C C . PHE A 1 182 ? 41.683 23.942 -93.450 1.00 48.38 182 PHE A C 1
ATOM 1399 O O . PHE A 1 182 ? 41.143 24.515 -94.393 1.00 48.38 182 PHE A O 1
ATOM 1406 N N . VAL A 1 183 ? 42.722 23.113 -93.616 1.00 51.69 183 VAL A N 1
ATOM 1407 C CA . VAL A 1 183 ? 43.359 22.856 -94.924 1.00 51.69 183 VAL A CA 1
ATOM 1408 C C . VAL A 1 183 ? 42.396 22.161 -95.896 1.00 51.69 183 VAL A C 1
ATOM 1410 O O . VAL A 1 183 ? 42.344 22.516 -97.069 1.00 51.69 183 VAL A O 1
ATOM 1413 N N . THR A 1 184 ? 41.538 21.253 -95.417 1.00 48.72 184 THR A N 1
ATOM 1414 C CA . THR A 1 184 ? 40.526 20.613 -96.286 1.00 48.72 184 THR A CA 1
ATOM 1415 C C . THR A 1 184 ? 39.352 21.520 -96.678 1.00 48.72 184 THR A C 1
ATOM 1417 O O . THR A 1 184 ? 38.568 21.155 -97.554 1.00 48.72 184 THR A O 1
ATOM 1420 N N . ARG A 1 185 ? 39.199 22.705 -96.061 1.00 45.56 185 ARG A N 1
ATOM 1421 C CA . ARG A 1 185 ? 38.095 23.635 -96.365 1.00 45.56 185 ARG A CA 1
ATOM 1422 C C . ARG A 1 185 ? 38.456 24.700 -97.405 1.00 45.56 185 ARG A C 1
ATOM 1424 O O . ARG A 1 185 ? 37.553 25.360 -97.905 1.00 45.56 185 ARG A O 1
ATOM 1431 N N . THR A 1 186 ? 39.732 24.850 -97.759 1.00 48.25 186 THR A N 1
ATOM 1432 C CA . THR A 1 186 ? 40.195 25.816 -98.773 1.00 48.25 186 THR A CA 1
ATOM 1433 C C . THR A 1 186 ? 40.303 25.250 -100.192 1.00 48.25 186 THR A C 1
ATOM 1435 O O . THR A 1 186 ? 40.558 26.014 -101.111 1.00 48.25 186 THR A O 1
ATOM 1438 N N . GLU A 1 187 ? 40.054 23.953 -100.407 1.00 48.38 187 GLU A N 1
ATOM 1439 C CA . GLU A 1 187 ? 40.088 23.328 -101.749 1.00 48.38 187 GLU A CA 1
ATOM 1440 C C . GLU A 1 187 ? 38.702 23.130 -102.393 1.00 48.38 187 GLU A C 1
ATOM 1442 O O . GLU A 1 187 ? 38.569 22.471 -103.423 1.00 48.38 187 GLU A O 1
ATOM 1447 N N . LYS A 1 188 ? 37.646 23.715 -101.817 1.00 52.94 188 LYS A N 1
ATOM 1448 C CA . LYS A 1 188 ? 36.331 23.807 -102.468 1.00 52.94 188 LYS A CA 1
ATOM 1449 C C . LYS A 1 188 ? 35.791 25.233 -102.396 1.00 52.94 188 LYS A C 1
ATOM 1451 O O . LYS A 1 188 ? 34.936 25.529 -101.564 1.00 52.94 188 LYS A O 1
ATOM 1456 N N . SER A 1 189 ? 36.284 26.091 -103.282 1.00 42.41 189 SER A N 1
ATOM 1457 C CA . SER A 1 189 ? 35.544 27.240 -103.809 1.00 42.41 189 SER A CA 1
ATOM 1458 C C . SER A 1 189 ? 35.939 27.492 -105.251 1.00 42.41 189 SER A C 1
ATOM 1460 O O . SER A 1 189 ? 37.098 27.189 -105.602 1.00 42.41 189 SER A O 1
#

Sequence (189 aa):
MSHRSIGTSNTTRSIISKGEASLNTELTDDGSNPPQPVRDNKPKKKESRDEAPKNSDEEKSERKRILDILANLQKNSNTLLGDTAELKSNMASLQTSVLTQTAKLEELEGRVDSLQTKLEADLVHTKNDLLAMKNSQSYRTRNVIITSNSFAKTPSKAEMDAVINEVLDLIGNKIVRSQTGFVTRTEKS

Organism: NCBI:txid39272

Radius of gyration: 63.25 Å; chains: 1; bounding box: 101×74×189 Å